Protein AF-A0A925FBZ4-F1 (afdb_monomer)

Sequence (217 aa):
MPKKHLIAQNVSNFYHAITNPADPQVSVFHFHYALPQVASQNQALDRAIGLDETGFNGTSDSVYRRQAWRFLLAGGALFNNLDYSFTTGHPRGDFDNPKAPGGGSAALRGQLKILKDFLESLNFLAMKPAKNAVTRLSEGNRAYALVRPGKQIAAFFEGNSDASGEISLTSGLWFEEWMDVMTGQVVRLRTTTHAGGAYKLSGPKGEVALRLTRLAK

pLDDT: mean 94.01, std 5.68, range [58.41, 98.81]

Structure (mmCIF, N/CA/C/O backbone):
data_AF-A0A925FBZ4-F1
#
_entry.id   AF-A0A925FBZ4-F1
#
loop_
_atom_site.group_PDB
_atom_site.id
_atom_site.type_symbol
_atom_site.label_atom_id
_atom_site.label_alt_id
_atom_site.label_comp_id
_atom_site.label_asym_id
_atom_site.label_entity_id
_atom_site.label_seq_id
_atom_site.pdbx_PDB_ins_code
_atom_site.Cartn_x
_atom_site.Cartn_y
_atom_site.Cartn_z
_atom_site.occupancy
_atom_site.B_iso_or_equiv
_atom_site.auth_seq_id
_atom_site.auth_comp_id
_atom_site.auth_asym_id
_atom_site.auth_atom_id
_atom_site.pdbx_PDB_model_num
ATOM 1 N N . MET A 1 1 ? -13.793 6.770 -31.785 1.00 59.84 1 MET A N 1
ATOM 2 C CA . MET A 1 1 ? -14.137 5.349 -31.535 1.00 59.84 1 MET A CA 1
ATOM 3 C C . MET A 1 1 ? -15.533 5.287 -30.921 1.00 59.84 1 MET A C 1
ATOM 5 O O . MET A 1 1 ? -15.853 6.201 -30.174 1.00 59.84 1 MET A O 1
ATOM 9 N N . PRO A 1 2 ? -16.370 4.279 -31.224 1.00 87.25 2 PRO A N 1
ATOM 10 C CA . PRO A 1 2 ? -17.777 4.263 -30.801 1.00 87.25 2 PRO A CA 1
ATOM 11 C C . PRO A 1 2 ? -18.003 3.926 -29.313 1.00 87.25 2 PRO A C 1
ATOM 13 O O . PRO A 1 2 ? -19.114 4.089 -28.821 1.00 87.25 2 PRO A O 1
ATOM 16 N N . LYS A 1 3 ? -16.980 3.458 -28.583 1.00 88.38 3 LYS A N 1
ATOM 17 C CA . LYS A 1 3 ? -17.068 3.153 -27.145 1.00 88.38 3 LYS A CA 1
ATOM 18 C C . LYS A 1 3 ? -16.458 4.280 -26.309 1.00 88.38 3 LYS A C 1
ATOM 20 O O . LYS A 1 3 ? -15.483 4.903 -26.723 1.00 88.38 3 LYS A O 1
ATOM 25 N N . LYS A 1 4 ? -17.008 4.512 -25.113 1.00 88.50 4 LYS A N 1
ATOM 26 C CA . LYS A 1 4 ? -16.390 5.385 -24.107 1.00 88.50 4 LYS A CA 1
ATOM 27 C C . LYS A 1 4 ? -15.193 4.652 -23.496 1.00 88.50 4 LYS A C 1
ATOM 29 O O . LYS A 1 4 ? -15.357 3.560 -22.959 1.00 88.50 4 LYS A O 1
ATOM 34 N N . HIS A 1 5 ? -14.013 5.252 -23.591 1.00 91.31 5 HIS A N 1
ATOM 35 C CA . HIS A 1 5 ? -12.775 4.734 -23.014 1.00 91.31 5 HIS A CA 1
ATOM 36 C C . HIS A 1 5 ? -12.328 5.627 -21.856 1.00 91.31 5 HIS A C 1
ATOM 38 O O . HIS A 1 5 ? -12.631 6.821 -21.847 1.00 91.31 5 HIS A O 1
ATOM 44 N N . LEU A 1 6 ? -11.610 5.049 -20.889 1.00 94.00 6 LEU A N 1
ATOM 45 C CA . LEU A 1 6 ? -10.872 5.848 -19.915 1.00 94.00 6 LEU A CA 1
ATOM 46 C C . LEU A 1 6 ? -9.746 6.576 -20.652 1.00 94.00 6 LEU A C 1
ATOM 48 O O . LEU A 1 6 ? -9.028 5.963 -21.442 1.00 94.00 6 LEU A O 1
ATOM 52 N N . ILE A 1 7 ? -9.605 7.871 -20.391 1.00 94.75 7 ILE A N 1
ATOM 53 C CA . ILE A 1 7 ? -8.494 8.679 -20.898 1.00 94.75 7 ILE A CA 1
ATOM 54 C C . ILE A 1 7 ? -7.510 8.865 -19.748 1.00 94.75 7 ILE A C 1
ATOM 56 O O . ILE A 1 7 ? -7.899 9.342 -18.680 1.00 94.75 7 ILE A O 1
ATOM 60 N N . ALA A 1 8 ? -6.259 8.466 -19.961 1.00 95.19 8 ALA A N 1
ATOM 61 C CA . ALA A 1 8 ? -5.177 8.678 -19.010 1.00 95.19 8 ALA A CA 1
ATOM 62 C C . ALA A 1 8 ? -4.255 9.800 -19.498 1.00 95.19 8 ALA A C 1
ATOM 64 O O . ALA A 1 8 ? -3.993 9.910 -20.696 1.00 95.19 8 ALA A O 1
ATOM 65 N N . GLN A 1 9 ? -3.754 10.613 -18.572 1.00 95.06 9 GLN A N 1
ATOM 66 C CA . GLN A 1 9 ? -2.761 11.651 -18.844 1.00 95.06 9 GLN A CA 1
ATOM 67 C C . GLN A 1 9 ? -1.581 11.481 -17.893 1.00 95.06 9 GLN A C 1
ATOM 69 O O . GLN A 1 9 ? -1.775 11.486 -16.678 1.00 95.06 9 GLN A O 1
ATOM 74 N N . ASN A 1 10 ? -0.361 11.404 -18.429 1.00 94.94 10 ASN A N 1
ATOM 75 C CA . ASN A 1 10 ? 0.837 11.580 -17.613 1.00 94.94 10 ASN A CA 1
ATOM 76 C C . ASN A 1 10 ? 1.015 13.066 -17.273 1.00 94.94 10 ASN A C 1
ATOM 78 O O . ASN 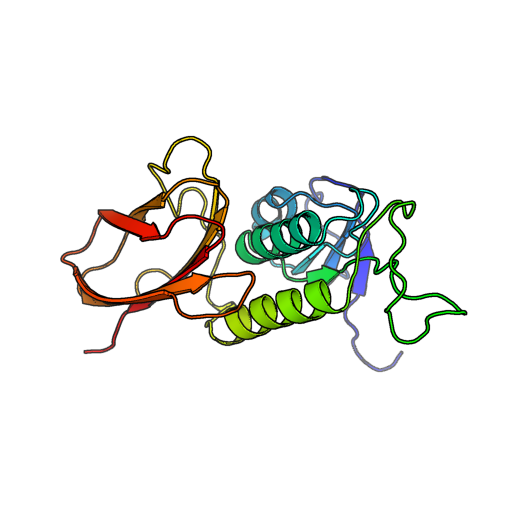A 1 10 ? 1.093 13.905 -18.171 1.00 94.94 10 ASN A O 1
ATOM 82 N N . VAL A 1 11 ? 1.042 13.382 -15.982 1.00 94.38 11 VAL A N 1
ATOM 83 C CA . VAL A 1 11 ? 1.095 14.752 -15.461 1.00 94.38 11 VAL A CA 1
ATOM 84 C C . VAL A 1 11 ? 2.538 15.197 -15.264 1.00 94.38 11 VAL A C 1
ATOM 86 O O . VAL A 1 11 ? 2.925 16.256 -15.753 1.00 94.38 11 VAL A O 1
ATOM 89 N N . SER A 1 12 ? 3.335 14.418 -14.530 1.00 93.81 12 SER A N 1
ATOM 90 C CA . SER A 1 12 ? 4.724 14.764 -14.226 1.00 93.81 12 SER A CA 1
ATOM 91 C C . SER A 1 12 ? 5.513 13.586 -13.655 1.00 93.81 12 SER A C 1
ATOM 93 O O . SER A 1 12 ? 4.955 12.579 -13.214 1.00 93.81 12 SER A O 1
ATOM 95 N N . ASN A 1 13 ? 6.827 13.779 -13.540 1.00 94.19 13 ASN A N 1
ATOM 96 C CA . ASN A 1 13 ? 7.654 12.972 -12.651 1.00 94.19 13 ASN A CA 1
ATOM 97 C C . ASN A 1 13 ? 7.490 13.447 -11.195 1.00 94.19 13 ASN A C 1
ATOM 99 O O . ASN A 1 13 ? 7.251 14.631 -10.942 1.00 94.19 13 ASN A O 1
ATOM 103 N N . PHE A 1 14 ? 7.678 12.531 -10.247 1.00 91.75 14 PHE A N 1
ATOM 104 C CA . PHE A 1 14 ? 7.698 12.702 -8.792 1.00 91.75 14 PHE A CA 1
ATOM 105 C C . PHE A 1 14 ? 6.445 13.326 -8.180 1.00 91.75 14 PHE A C 1
ATOM 107 O O . PHE A 1 14 ? 5.670 12.637 -7.523 1.00 91.75 14 PHE A O 1
ATOM 114 N N . TYR A 1 15 ? 6.280 14.638 -8.312 1.00 87.88 15 TYR A N 1
ATOM 115 C CA . TYR A 1 15 ? 5.216 15.386 -7.667 1.00 87.88 15 TYR A CA 1
ATOM 116 C C . TYR A 1 15 ? 4.828 16.607 -8.493 1.00 87.88 15 TYR A C 1
ATOM 118 O O . TYR A 1 15 ? 5.673 17.432 -8.840 1.00 87.88 15 TYR A O 1
ATOM 126 N N . HIS A 1 16 ? 3.528 16.757 -8.719 1.00 85.19 16 HIS A N 1
ATOM 127 C CA . HIS A 1 16 ? 2.925 17.986 -9.203 1.00 85.19 16 HIS A CA 1
ATOM 128 C C . HIS A 1 16 ? 1.497 18.087 -8.664 1.00 85.19 16 HIS A C 1
ATOM 130 O O . HIS A 1 16 ? 0.777 17.088 -8.590 1.00 85.19 16 HIS A O 1
ATOM 136 N N . ALA A 1 17 ? 1.094 19.289 -8.260 1.00 81.81 17 ALA A N 1
ATOM 137 C CA . ALA A 1 17 ? -0.292 19.554 -7.901 1.00 81.81 17 ALA A CA 1
ATOM 138 C 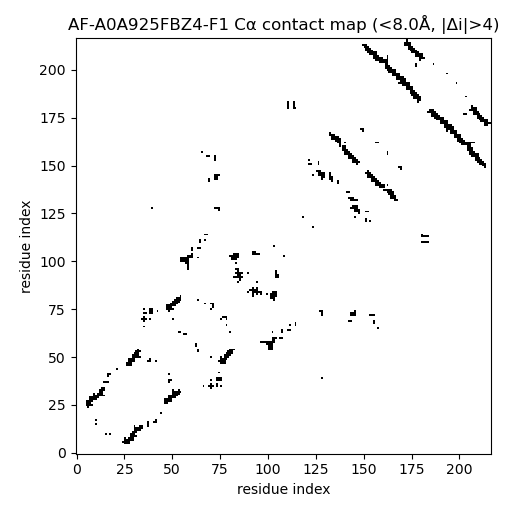C . ALA A 1 17 ? -1.092 19.770 -9.188 1.00 81.81 17 ALA A C 1
ATOM 140 O O . ALA A 1 17 ? -0.738 20.635 -9.985 1.00 81.81 17 ALA A O 1
ATOM 141 N N . ILE A 1 18 ? -2.159 19.001 -9.398 1.00 85.38 18 ILE A N 1
ATOM 142 C CA . ILE A 1 18 ? -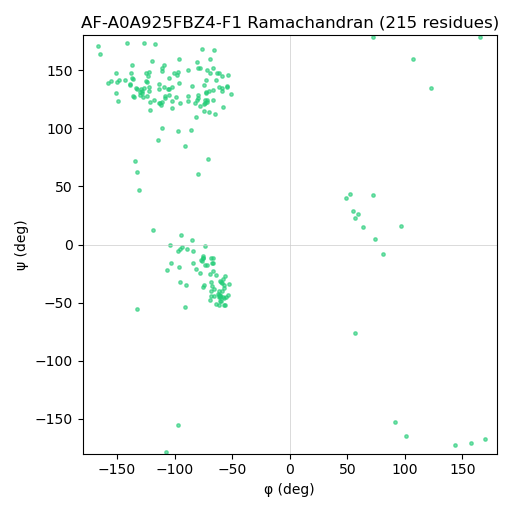3.031 19.202 -10.559 1.00 85.38 18 ILE A CA 1
ATOM 143 C C . ILE A 1 18 ? -3.850 20.478 -10.322 1.00 85.38 18 ILE A C 1
ATOM 145 O O . ILE A 1 18 ? -4.422 20.674 -9.247 1.00 85.38 18 ILE A O 1
ATOM 149 N N . THR A 1 19 ? -3.880 21.369 -11.312 1.00 79.94 19 THR A N 1
ATOM 150 C CA . THR A 1 19 ? -4.642 22.622 -11.249 1.00 79.94 19 THR A CA 1
ATOM 151 C C . THR A 1 19 ? -6.152 22.360 -11.231 1.00 79.94 19 THR A C 1
ATOM 153 O O . THR A 1 19 ? -6.630 21.356 -11.753 1.00 79.94 19 THR A O 1
ATOM 156 N N . ASN A 1 20 ? -6.919 23.266 -10.612 1.00 67.25 20 ASN A N 1
ATOM 157 C CA . ASN A 1 20 ? -8.379 23.177 -10.521 1.00 67.25 20 ASN A CA 1
ATOM 158 C C . ASN A 1 20 ? -9.041 24.248 -11.420 1.00 67.25 20 ASN A C 1
ATOM 160 O O . ASN A 1 20 ? -8.701 25.424 -11.262 1.00 67.25 20 ASN A O 1
ATOM 164 N N . PRO A 1 21 ? -9.985 23.884 -12.314 1.00 74.62 21 PRO A N 1
ATOM 165 C CA . PRO A 1 21 ? -10.417 22.518 -12.615 1.00 74.62 21 PRO A CA 1
ATOM 166 C C . PRO A 1 21 ? -9.379 21.735 -13.418 1.00 74.62 21 PRO A C 1
ATOM 168 O O . PRO A 1 21 ? -8.737 22.269 -14.320 1.00 74.62 21 PRO A O 1
ATOM 171 N N . ALA A 1 22 ? -9.254 20.450 -13.085 1.00 85.31 22 ALA A N 1
ATOM 172 C CA . ALA A 1 22 ? -8.537 19.493 -13.914 1.00 85.31 22 ALA A CA 1
ATOM 173 C C . ALA A 1 22 ? -9.327 19.236 -15.210 1.00 85.31 22 ALA A C 1
ATOM 175 O O . ALA A 1 22 ? -10.540 19.463 -15.245 1.00 85.31 22 ALA A O 1
ATOM 176 N N . ASP A 1 23 ? -8.668 18.738 -16.262 1.00 89.69 23 ASP A N 1
ATOM 177 C CA . ASP A 1 23 ? -9.347 18.427 -17.526 1.00 89.69 23 ASP A CA 1
ATOM 178 C C . ASP A 1 23 ? -10.482 17.406 -17.287 1.00 89.69 23 ASP A C 1
ATOM 180 O O . ASP A 1 23 ? -10.218 16.278 -16.853 1.00 89.69 23 ASP A O 1
ATOM 184 N N . PRO A 1 24 ? -11.753 17.764 -17.562 1.00 90.88 24 PRO A N 1
ATOM 185 C CA . PRO A 1 24 ? -12.895 16.903 -17.275 1.00 90.88 24 PRO A CA 1
ATOM 186 C C . PRO A 1 24 ? -12.943 15.636 -18.140 1.00 90.88 24 PRO A C 1
ATOM 188 O O . PRO A 1 24 ? -13.683 14.707 -17.804 1.00 90.88 24 PRO A O 1
ATOM 191 N N . GLN A 1 25 ? -12.189 15.579 -19.240 1.00 92.12 25 GLN A N 1
ATOM 192 C CA . GLN A 1 25 ? -12.106 14.408 -20.114 1.00 92.12 25 GLN A CA 1
ATOM 193 C C . GLN A 1 25 ? -11.145 13.348 -19.568 1.00 92.12 25 GLN A C 1
ATOM 195 O O . GLN A 1 25 ? -11.266 12.172 -19.919 1.00 92.12 25 GLN A O 1
ATOM 200 N N . VAL A 1 26 ? -10.221 13.730 -18.683 1.00 93.88 26 VAL A N 1
ATOM 201 C CA . VAL A 1 26 ? -9.242 12.811 -18.106 1.00 93.88 26 VAL A CA 1
ATOM 202 C C . VAL A 1 26 ? -9.882 12.001 -16.980 1.00 93.88 26 VAL A C 1
ATOM 204 O O . VAL A 1 26 ? -10.495 12.515 -16.042 1.00 93.88 26 VAL A O 1
ATOM 207 N N . SER A 1 27 ? -9.758 10.682 -17.101 1.00 94.06 27 SER A N 1
ATOM 208 C CA . SER A 1 27 ? -10.281 9.703 -16.146 1.00 94.06 27 SER A CA 1
ATOM 209 C C . SER A 1 27 ? -9.225 9.261 -15.131 1.00 94.06 27 SER A C 1
ATOM 211 O O . SER A 1 27 ? -9.571 8.950 -13.990 1.00 94.06 27 SER A O 1
ATOM 213 N N . VAL A 1 28 ? -7.953 9.228 -15.545 1.00 95.19 28 VAL A N 1
ATOM 214 C CA . VAL A 1 28 ? -6.821 8.785 -14.722 1.00 95.19 28 VAL A CA 1
ATOM 215 C C . VAL A 1 28 ? -5.641 9.741 -14.900 1.00 95.19 28 VAL A C 1
ATOM 217 O O . VAL A 1 28 ? -5.220 10.007 -16.025 1.00 95.19 28 VAL A O 1
ATOM 220 N N . PHE A 1 29 ? -5.089 10.238 -13.798 1.00 96.19 29 PHE A N 1
ATOM 221 C CA . PHE A 1 29 ? -3.880 11.061 -13.809 1.00 96.19 29 PHE A CA 1
ATOM 222 C C . PHE A 1 29 ? -2.684 10.223 -13.374 1.00 96.19 29 PHE A C 1
ATOM 224 O O . PHE A 1 29 ? -2.641 9.716 -12.252 1.00 96.19 29 PHE A O 1
ATOM 231 N N . HIS A 1 30 ? -1.725 10.058 -14.274 1.00 96.19 30 HIS A N 1
ATOM 232 C CA . HIS A 1 30 ? -0.511 9.289 -14.055 1.00 96.19 30 HIS A CA 1
ATOM 233 C C . HIS A 1 30 ? 0.650 10.188 -13.655 1.00 96.19 30 HIS A C 1
ATOM 235 O O . HIS A 1 30 ? 0.749 11.342 -14.071 1.00 96.19 30 HIS A O 1
ATOM 241 N N . PHE A 1 31 ? 1.530 9.623 -12.844 1.00 97.00 31 PHE A N 1
ATOM 242 C CA . PHE A 1 31 ? 2.784 10.215 -12.431 1.00 97.00 31 PHE A CA 1
ATOM 243 C C . PHE A 1 31 ? 3.877 9.157 -12.512 1.00 97.00 31 PHE A C 1
ATOM 245 O O . PHE A 1 31 ? 3.656 7.993 -12.163 1.00 97.00 31 PHE A O 1
ATOM 252 N N . HIS A 1 32 ? 5.067 9.565 -12.932 1.00 97.31 32 HIS A N 1
ATOM 253 C CA . HIS A 1 32 ? 6.239 8.693 -12.973 1.00 97.31 32 HIS A CA 1
ATOM 254 C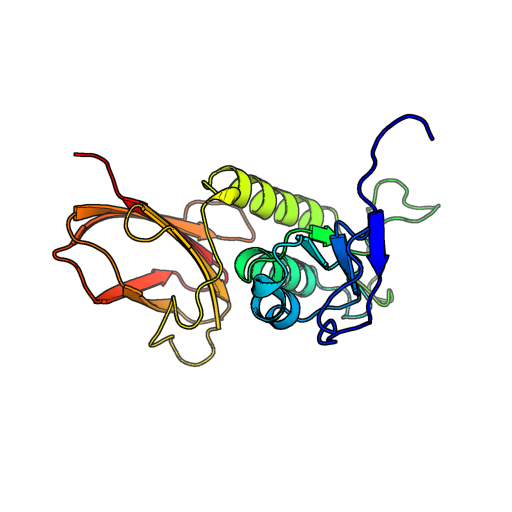 C . HIS A 1 32 ? 7.068 8.905 -11.704 1.00 97.31 32 HIS A C 1
ATOM 256 O O . HIS A 1 32 ? 7.236 10.034 -11.249 1.00 97.31 32 HIS A O 1
ATOM 262 N N . TYR A 1 33 ? 7.588 7.838 -11.103 1.00 95.81 33 TYR A N 1
ATOM 263 C CA . TYR A 1 33 ? 8.427 7.868 -9.893 1.00 95.81 33 TYR A CA 1
ATOM 264 C C . TYR A 1 33 ? 7.768 8.597 -8.707 1.00 95.81 33 TYR A C 1
ATOM 266 O O . TYR A 1 33 ? 8.434 9.208 -7.868 1.00 95.81 33 TYR A O 1
ATOM 274 N N . ALA A 1 34 ? 6.437 8.569 -8.669 1.00 95.69 34 ALA A N 1
ATOM 275 C CA . ALA A 1 34 ? 5.626 9.364 -7.769 1.00 95.69 34 ALA A CA 1
ATOM 276 C C . ALA A 1 34 ? 5.847 9.006 -6.298 1.00 95.69 34 ALA A C 1
ATOM 278 O O . ALA A 1 34 ? 5.950 7.837 -5.912 1.00 95.69 34 ALA A O 1
ATOM 279 N N . LEU A 1 35 ? 5.850 10.035 -5.453 1.00 93.94 35 LEU A N 1
ATOM 280 C CA . LEU A 1 35 ? 5.810 9.846 -4.008 1.00 93.94 35 LEU A CA 1
ATOM 281 C C . LEU A 1 35 ? 4.366 9.551 -3.548 1.00 93.94 35 LEU A C 1
ATOM 283 O O . LEU A 1 35 ? 3.418 10.058 -4.151 1.00 93.94 35 LEU A O 1
ATOM 287 N N . PRO A 1 36 ? 4.155 8.807 -2.444 1.00 94.06 36 PRO A N 1
ATOM 288 C CA . PRO A 1 36 ? 2.810 8.489 -1.939 1.00 94.06 36 PRO A CA 1
ATOM 289 C C . PRO A 1 36 ? 1.926 9.717 -1.660 1.00 94.06 36 PRO A C 1
ATOM 291 O O . PRO A 1 36 ? 0.699 9.648 -1.727 1.00 94.06 36 PRO A O 1
ATOM 294 N N . GLN A 1 37 ? 2.536 10.865 -1.353 1.00 92.31 37 GLN A N 1
ATOM 295 C CA . GLN A 1 37 ? 1.835 12.123 -1.105 1.00 92.31 37 GLN A CA 1
ATOM 296 C C . GLN A 1 37 ? 1.019 12.579 -2.321 1.00 92.31 37 GLN A C 1
ATOM 298 O O . GLN A 1 37 ? -0.063 13.124 -2.126 1.00 92.31 37 GLN A O 1
ATOM 303 N N . VAL A 1 38 ? 1.459 12.269 -3.548 1.00 93.75 38 VAL A N 1
ATOM 304 C CA . VAL A 1 38 ? 0.717 12.573 -4.784 1.00 93.75 38 VAL A CA 1
ATOM 305 C C . VAL A 1 38 ? -0.690 11.982 -4.742 1.00 93.75 38 VAL A C 1
ATOM 307 O O . VAL A 1 38 ? -1.657 12.678 -5.047 1.00 93.75 38 VAL A O 1
ATOM 310 N N . ALA A 1 39 ? -0.822 10.723 -4.318 1.00 92.88 39 ALA A N 1
ATOM 311 C CA . ALA A 1 39 ? -2.114 10.052 -4.245 1.00 92.88 39 ALA A CA 1
ATOM 312 C C . ALA A 1 39 ? -3.038 10.693 -3.201 1.00 92.88 39 ALA A C 1
ATOM 314 O O . ALA A 1 39 ? -4.211 10.937 -3.475 1.00 92.88 39 ALA A O 1
ATOM 315 N N . SER A 1 40 ? -2.508 11.001 -2.014 1.00 89.50 40 SER A N 1
ATOM 316 C CA . SER A 1 40 ? -3.305 11.565 -0.915 1.00 89.50 40 SER A CA 1
ATOM 317 C C . SER A 1 40 ? -3.676 13.042 -1.113 1.00 89.50 40 SER A C 1
ATOM 319 O O . SER A 1 40 ? -4.773 13.450 -0.738 1.00 89.50 40 SER A O 1
ATOM 321 N N . GLN A 1 41 ? -2.808 13.850 -1.726 1.00 88.25 41 GLN A N 1
ATOM 322 C CA . GLN A 1 41 ? -3.042 15.286 -1.928 1.00 88.25 41 GLN A CA 1
ATOM 323 C C . GLN A 1 41 ? -4.006 15.581 -3.082 1.00 88.25 41 GLN A C 1
ATOM 325 O O . GLN A 1 41 ? -4.688 16.602 -3.052 1.00 88.25 41 GLN A O 1
ATOM 330 N N . ASN A 1 42 ? -4.125 14.672 -4.053 1.00 87.94 42 ASN A N 1
ATOM 331 C CA . ASN A 1 42 ? -5.035 14.817 -5.191 1.00 87.94 42 ASN A CA 1
ATOM 332 C C . ASN A 1 42 ? -6.402 14.126 -4.984 1.00 87.94 42 ASN A C 1
ATOM 334 O O . ASN A 1 42 ? -7.214 14.091 -5.904 1.00 87.94 42 ASN A O 1
ATOM 338 N N . GLN A 1 43 ? -6.710 13.619 -3.780 1.00 84.81 43 GLN A N 1
ATOM 339 C CA . GLN A 1 43 ? -7.984 12.930 -3.487 1.00 84.81 43 GLN A CA 1
ATOM 340 C C . GLN A 1 43 ? -9.229 13.786 -3.765 1.00 84.81 43 GLN A C 1
ATOM 342 O O . GLN A 1 43 ? -10.281 13.252 -4.106 1.00 84.81 43 GLN A O 1
ATOM 347 N N . ALA A 1 44 ? -9.125 15.112 -3.633 1.00 87.00 44 ALA A N 1
ATOM 348 C CA . ALA A 1 44 ? -10.241 16.029 -3.869 1.00 87.00 44 ALA A CA 1
ATOM 349 C C . ALA A 1 44 ? -10.698 16.079 -5.340 1.00 87.00 44 ALA A C 1
ATOM 351 O O . ALA A 1 44 ? -11.794 16.563 -5.608 1.00 87.00 44 ALA A O 1
ATOM 352 N N . LEU A 1 45 ? -9.888 15.576 -6.280 1.00 88.06 45 LEU A N 1
ATOM 353 C CA . LEU A 1 45 ? -10.243 15.531 -7.700 1.00 88.06 45 LEU A CA 1
ATOM 354 C C . LEU A 1 45 ? -11.327 14.495 -8.013 1.00 88.06 45 LEU A C 1
ATOM 356 O O . LEU A 1 45 ? -11.920 14.566 -9.085 1.00 88.06 45 LEU A O 1
ATOM 360 N N . ASP A 1 46 ? -11.564 13.529 -7.115 1.00 88.00 46 ASP A N 1
ATOM 361 C CA . ASP A 1 46 ? -12.468 12.395 -7.354 1.00 88.00 46 ASP A CA 1
ATOM 362 C C . ASP A 1 46 ? -12.132 11.662 -8.671 1.00 88.00 46 ASP A C 1
ATOM 364 O O . ASP A 1 46 ? -12.977 11.370 -9.523 1.00 88.00 46 ASP A O 1
ATOM 368 N N . ARG A 1 47 ? -10.829 11.445 -8.885 1.00 91.50 47 ARG A N 1
ATOM 369 C CA . ARG A 1 47 ? -10.248 10.774 -10.054 1.00 91.50 47 ARG A CA 1
ATOM 370 C C . ARG A 1 47 ? -9.151 9.816 -9.616 1.00 91.50 47 ARG A C 1
ATOM 372 O O . ARG A 1 47 ? -8.538 9.991 -8.565 1.00 91.50 47 ARG A O 1
ATOM 379 N N . ALA A 1 48 ? -8.905 8.800 -10.437 1.00 94.06 48 ALA A N 1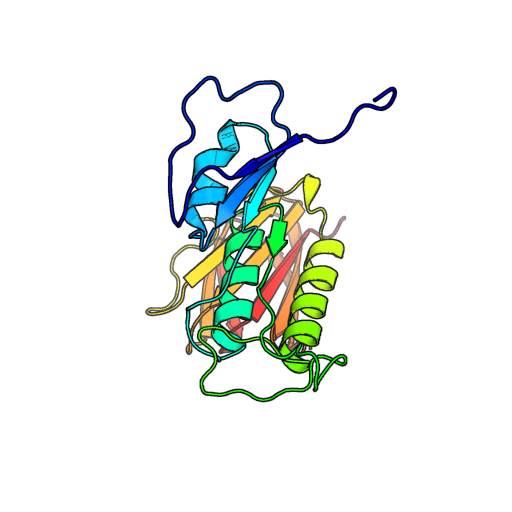
ATOM 380 C CA . ALA A 1 48 ? -7.858 7.826 -10.178 1.00 94.06 48 ALA A CA 1
ATOM 381 C C . ALA A 1 48 ? -6.472 8.464 -10.361 1.00 94.06 48 ALA A C 1
ATOM 383 O O . ALA A 1 48 ? -6.214 9.122 -11.370 1.00 94.06 48 ALA A O 1
ATOM 384 N N . ILE A 1 49 ? -5.586 8.245 -9.387 1.00 95.75 49 ILE A N 1
ATOM 385 C CA . ILE A 1 49 ? -4.196 8.712 -9.404 1.00 95.75 49 ILE A CA 1
ATOM 386 C C . ILE A 1 49 ? -3.275 7.496 -9.509 1.00 95.75 49 ILE A C 1
ATOM 388 O O . ILE A 1 49 ? -3.341 6.596 -8.667 1.00 95.75 49 ILE A O 1
ATOM 392 N N . GLY A 1 50 ? -2.442 7.451 -10.546 1.00 96.81 50 GLY A N 1
ATOM 393 C CA . GLY A 1 50 ? -1.584 6.311 -10.863 1.00 96.81 50 GLY A CA 1
ATOM 394 C C . GLY A 1 50 ? -0.098 6.610 -10.708 1.00 96.81 50 GLY A C 1
ATOM 395 O O . GLY A 1 50 ? 0.373 7.665 -11.128 1.00 96.81 50 GLY A O 1
ATOM 396 N N . LEU A 1 51 ? 0.634 5.656 -10.137 1.00 97.56 51 LEU A N 1
ATOM 397 C CA . LEU A 1 51 ? 2.084 5.551 -10.247 1.00 97.56 51 LEU A CA 1
ATOM 398 C C . LEU A 1 51 ? 2.375 4.665 -11.457 1.00 97.56 51 LEU A C 1
ATOM 400 O O . LEU A 1 51 ? 2.479 3.449 -11.317 1.00 97.56 51 LEU A O 1
ATOM 404 N N . ASP A 1 52 ? 2.404 5.268 -12.642 1.00 96.75 52 ASP A N 1
ATOM 405 C CA . ASP A 1 52 ? 2.423 4.528 -13.914 1.00 96.75 52 ASP A CA 1
ATOM 406 C C . ASP A 1 52 ? 3.833 4.186 -14.405 1.00 96.75 52 ASP A C 1
ATOM 408 O O . ASP A 1 52 ? 4.006 3.457 -15.375 1.00 96.75 52 ASP A O 1
ATOM 412 N N . GLU A 1 53 ? 4.856 4.645 -13.690 1.00 96.62 53 GLU A N 1
ATOM 413 C CA . GLU A 1 53 ? 6.219 4.200 -13.935 1.00 96.62 53 GLU A CA 1
ATOM 414 C C . GLU A 1 53 ? 7.039 4.226 -12.643 1.00 96.62 53 GLU A C 1
ATOM 416 O O . GLU A 1 53 ? 7.179 5.269 -12.001 1.00 96.62 53 GLU A O 1
ATOM 421 N N . THR A 1 54 ? 7.626 3.090 -12.268 1.00 96.50 54 THR A N 1
ATOM 422 C CA . THR A 1 54 ? 8.761 3.011 -11.340 1.00 96.50 54 THR A CA 1
ATOM 423 C C . THR A 1 54 ? 9.967 2.380 -12.016 1.00 96.50 54 THR A C 1
ATOM 425 O O . THR A 1 54 ? 9.849 1.652 -12.994 1.00 96.50 54 THR A O 1
ATOM 428 N N . GLY A 1 55 ? 11.147 2.659 -11.482 1.00 93.19 55 GLY A N 1
ATOM 429 C CA . GLY A 1 55 ? 12.428 2.207 -12.005 1.00 93.19 55 GLY A CA 1
ATOM 430 C C . GLY A 1 55 ? 13.513 3.149 -11.506 1.00 93.19 55 GLY A C 1
ATOM 431 O O . GLY A 1 55 ? 13.240 4.013 -10.669 1.00 93.19 55 GLY A O 1
ATOM 432 N N . PHE A 1 56 ? 14.728 3.005 -12.032 1.00 94.94 56 PHE A N 1
ATOM 433 C CA . PHE A 1 56 ? 15.810 3.975 -11.815 1.00 94.94 56 PHE A CA 1
ATOM 434 C C . PHE A 1 56 ? 16.161 4.226 -10.334 1.00 94.94 56 PHE A C 1
ATOM 436 O O . PHE A 1 56 ? 16.711 5.270 -9.995 1.00 94.94 56 PHE A O 1
ATOM 443 N N . ASN A 1 57 ? 15.842 3.285 -9.437 1.00 94.88 57 ASN A N 1
ATOM 444 C CA . ASN A 1 57 ? 16.085 3.404 -7.997 1.00 94.88 57 ASN A CA 1
ATOM 445 C C . ASN A 1 57 ? 16.779 2.153 -7.443 1.00 94.88 57 ASN A C 1
ATOM 447 O O . ASN A 1 57 ? 16.368 1.562 -6.442 1.00 94.88 57 ASN A O 1
ATOM 451 N N . GLY A 1 58 ? 17.819 1.723 -8.159 1.00 95.38 58 GLY A N 1
ATOM 452 C CA . GLY A 1 58 ? 18.558 0.506 -7.861 1.00 95.38 58 GLY A CA 1
ATOM 453 C C . GLY A 1 58 ? 17.775 -0.761 -8.197 1.00 95.38 58 GLY A C 1
ATOM 454 O O . GLY A 1 58 ? 16.629 -0.726 -8.652 1.00 95.38 58 GLY A O 1
ATOM 455 N N . THR A 1 59 ? 18.417 -1.901 -7.972 1.00 95.50 59 THR A N 1
ATOM 456 C CA . THR A 1 59 ? 17.932 -3.211 -8.426 1.00 95.50 59 THR A CA 1
ATOM 457 C C . THR A 1 59 ? 17.165 -3.992 -7.358 1.00 95.50 59 THR A C 1
ATOM 459 O O . THR A 1 59 ? 16.602 -5.039 -7.650 1.00 95.50 59 THR A O 1
ATOM 462 N N . SER A 1 60 ? 17.104 -3.499 -6.115 1.00 95.62 60 SER A N 1
ATOM 463 C CA . SER A 1 60 ? 16.502 -4.244 -5.004 1.00 95.62 60 SER A CA 1
ATOM 464 C C . SER A 1 60 ? 14.974 -4.288 -5.077 1.00 95.62 60 SER A C 1
ATOM 466 O O . SER A 1 60 ? 14.312 -3.253 -5.003 1.00 95.62 60 SER A O 1
ATOM 468 N N . ASP A 1 61 ? 14.405 -5.495 -5.060 1.00 96.19 61 ASP A N 1
ATOM 469 C CA . ASP A 1 61 ? 12.955 -5.730 -4.972 1.00 96.19 61 ASP A CA 1
ATOM 470 C C . ASP A 1 61 ? 12.290 -5.012 -3.792 1.00 96.19 61 ASP A C 1
ATOM 472 O O . ASP A 1 61 ? 11.156 -4.543 -3.893 1.00 96.19 61 ASP A O 1
ATOM 476 N N . SER A 1 62 ? 13.005 -4.879 -2.668 1.00 96.25 62 SER A N 1
ATOM 477 C CA . SER A 1 62 ? 12.485 -4.201 -1.476 1.00 96.25 62 SER A CA 1
ATOM 478 C C . SER A 1 62 ? 12.088 -2.748 -1.749 1.00 96.25 62 SER A C 1
ATOM 480 O O . SER A 1 62 ? 11.109 -2.263 -1.181 1.00 96.25 62 SER A O 1
ATOM 482 N N . VAL A 1 63 ? 12.792 -2.063 -2.655 1.00 96.69 63 VAL A N 1
ATOM 483 C CA . VAL A 1 63 ? 12.495 -0.678 -3.039 1.00 96.69 63 VAL A CA 1
ATOM 484 C C . VAL A 1 63 ? 11.121 -0.604 -3.696 1.00 96.69 63 VAL A C 1
ATOM 486 O O . VAL A 1 63 ? 10.269 0.174 -3.260 1.00 96.69 63 VAL A O 1
ATOM 489 N N . TYR A 1 64 ? 10.883 -1.451 -4.694 1.00 97.81 64 TYR A N 1
ATOM 490 C CA . TYR A 1 64 ? 9.662 -1.437 -5.498 1.00 97.81 64 TYR A CA 1
ATOM 491 C C . TYR A 1 64 ? 8.466 -2.017 -4.746 1.00 97.81 64 TYR A C 1
ATOM 493 O O . TYR A 1 64 ? 7.372 -1.455 -4.818 1.00 97.81 64 TYR A O 1
ATOM 501 N N . ARG A 1 65 ? 8.673 -3.054 -3.921 1.00 98.00 65 ARG A N 1
ATOM 502 C CA . ARG A 1 65 ? 7.648 -3.550 -2.990 1.00 98.00 65 ARG A CA 1
ATOM 503 C C . ARG A 1 65 ? 7.171 -2.427 -2.070 1.00 98.00 65 ARG A C 1
ATOM 505 O O . ARG A 1 65 ? 5.972 -2.169 -1.990 1.00 98.00 65 ARG A O 1
ATOM 512 N N . ARG A 1 66 ? 8.093 -1.717 -1.407 1.00 97.81 66 ARG A N 1
ATOM 513 C CA . ARG A 1 66 ? 7.743 -0.591 -0.524 1.00 97.81 66 ARG A CA 1
ATOM 514 C C . ARG A 1 66 ? 7.033 0.517 -1.295 1.00 97.81 66 ARG A C 1
ATOM 516 O O . ARG A 1 66 ? 6.035 1.029 -0.807 1.00 97.81 66 ARG A O 1
ATOM 523 N N . GLN A 1 67 ? 7.505 0.894 -2.484 1.00 97.88 67 GLN A N 1
ATOM 524 C CA . GLN A 1 67 ? 6.831 1.907 -3.308 1.00 97.88 67 GLN A CA 1
ATOM 525 C C . GLN A 1 67 ? 5.376 1.522 -3.613 1.00 97.88 67 GLN A C 1
ATOM 527 O O . GLN A 1 67 ? 4.489 2.346 -3.391 1.00 97.88 67 GLN A O 1
ATOM 532 N N . ALA A 1 68 ? 5.123 0.272 -4.011 1.00 98.44 68 ALA A N 1
ATOM 533 C CA . ALA A 1 68 ? 3.779 -0.224 -4.298 1.00 98.44 68 ALA A CA 1
ATOM 534 C C . ALA A 1 68 ? 2.861 -0.160 -3.069 1.00 98.44 68 ALA A C 1
ATOM 536 O O . ALA A 1 68 ? 1.786 0.443 -3.123 1.00 98.44 68 ALA A O 1
ATOM 537 N N . TRP A 1 69 ? 3.310 -0.710 -1.935 1.00 98.50 69 TRP A N 1
ATOM 538 C CA . TRP A 1 69 ? 2.545 -0.690 -0.686 1.00 98.50 69 TRP A CA 1
ATOM 539 C C . TRP A 1 69 ? 2.257 0.734 -0.211 1.00 98.50 69 TRP A C 1
ATOM 541 O O . TRP A 1 69 ? 1.112 1.065 0.086 1.00 98.50 69 TRP A O 1
ATOM 551 N N . ARG A 1 70 ? 3.269 1.609 -0.177 1.00 97.44 70 ARG A N 1
ATOM 552 C CA . ARG A 1 70 ? 3.088 3.001 0.254 1.00 97.44 70 ARG A CA 1
ATOM 553 C C . ARG A 1 70 ? 2.105 3.744 -0.648 1.00 97.44 70 ARG A C 1
ATOM 555 O O . ARG A 1 70 ? 1.255 4.464 -0.137 1.00 97.44 70 ARG A O 1
ATOM 562 N N . PHE A 1 71 ? 2.228 3.600 -1.969 1.00 97.81 71 PHE A N 1
ATOM 563 C CA . PHE A 1 71 ? 1.423 4.363 -2.922 1.00 97.81 71 PHE A CA 1
ATOM 564 C C . PHE A 1 71 ? -0.048 3.937 -2.900 1.00 97.81 71 PHE A C 1
ATOM 566 O O . PHE A 1 71 ? -0.930 4.786 -2.770 1.00 97.81 71 PHE A O 1
ATOM 573 N N . LEU A 1 72 ? -0.325 2.629 -2.937 1.00 97.94 72 LEU A N 1
ATOM 574 C CA . LEU A 1 72 ? -1.702 2.126 -2.922 1.00 97.94 72 LEU A CA 1
ATOM 575 C C . LEU A 1 72 ? -2.385 2.384 -1.569 1.00 97.94 72 LEU A C 1
ATOM 577 O O . LEU A 1 72 ? -3.528 2.837 -1.536 1.00 97.94 72 LEU A O 1
ATOM 581 N N . LEU A 1 73 ? -1.678 2.222 -0.441 1.00 97.56 73 LEU A N 1
ATOM 582 C CA . LEU A 1 73 ? -2.241 2.521 0.887 1.00 97.56 73 LEU A CA 1
ATOM 583 C C . LEU A 1 73 ? -2.321 4.031 1.185 1.00 97.56 73 LEU A C 1
ATOM 585 O O . LEU A 1 73 ? -2.999 4.432 2.130 1.00 97.56 73 LEU A O 1
ATOM 589 N N . ALA A 1 74 ? -1.680 4.881 0.376 1.00 96.19 74 ALA A N 1
ATOM 590 C CA . ALA A 1 74 ? -1.879 6.332 0.379 1.00 96.19 74 ALA A CA 1
ATOM 591 C C . ALA A 1 74 ? -3.073 6.789 -0.484 1.00 96.19 74 ALA A C 1
ATOM 593 O O . ALA A 1 74 ? -3.314 7.993 -0.594 1.00 96.19 74 ALA A O 1
ATOM 594 N N . GLY A 1 75 ? -3.833 5.851 -1.064 1.00 95.19 75 GLY A N 1
ATOM 595 C CA . GLY A 1 75 ? -5.008 6.125 -1.896 1.00 95.19 75 GLY A CA 1
ATOM 596 C C . GLY A 1 75 ? -4.732 6.137 -3.398 1.00 95.19 75 GLY A C 1
ATOM 597 O O . GLY A 1 75 ? -5.546 6.666 -4.154 1.00 95.19 75 GLY A O 1
ATOM 598 N N . GLY A 1 76 ? -3.588 5.604 -3.832 1.00 95.81 76 GLY A N 1
ATOM 599 C CA . GLY A 1 76 ? -3.279 5.410 -5.245 1.00 95.81 76 GLY A CA 1
ATOM 600 C C . GLY A 1 76 ? -4.149 4.315 -5.861 1.00 95.81 76 GLY A C 1
ATOM 601 O O . GLY A 1 76 ? -4.514 3.350 -5.193 1.00 95.81 76 GLY A O 1
ATOM 602 N N . ALA A 1 77 ? -4.467 4.462 -7.143 1.00 95.31 77 ALA A N 1
ATOM 603 C CA . ALA A 1 77 ? -5.333 3.540 -7.878 1.00 95.31 77 ALA A CA 1
ATOM 604 C C . ALA A 1 77 ? -4.562 2.582 -8.801 1.00 95.31 77 ALA A C 1
ATOM 606 O O . ALA A 1 77 ? -5.124 1.588 -9.255 1.00 95.31 77 ALA A O 1
ATOM 607 N N . LEU A 1 78 ? -3.295 2.883 -9.099 1.00 95.88 78 LEU A N 1
ATOM 608 C CA . LEU A 1 78 ? -2.469 2.122 -10.034 1.00 95.88 78 LEU A CA 1
ATOM 609 C C . LEU A 1 78 ? -1.001 2.163 -9.606 1.00 95.88 78 LEU A C 1
ATOM 611 O O . LEU A 1 78 ? -0.516 3.197 -9.145 1.00 95.88 78 LEU A O 1
ATOM 615 N N . PHE A 1 79 ? -0.316 1.034 -9.779 1.00 97.75 79 PHE A N 1
ATOM 616 C CA . PHE A 1 79 ? 1.129 0.885 -9.631 1.00 97.75 79 PHE A CA 1
ATOM 617 C C . PHE A 1 79 ? 1.679 0.127 -10.840 1.00 97.75 79 PHE A C 1
ATOM 619 O O . PHE A 1 79 ? 1.136 -0.916 -11.208 1.00 97.75 79 PHE A O 1
ATOM 626 N N . ASN A 1 80 ? 2.765 0.623 -11.416 1.00 97.19 80 ASN A N 1
ATOM 627 C CA . ASN A 1 80 ? 3.453 0.027 -12.550 1.00 97.19 80 ASN A CA 1
ATOM 628 C C . ASN A 1 80 ? 4.969 0.126 -12.331 1.00 97.19 80 ASN A C 1
ATOM 630 O O . ASN A 1 80 ? 5.467 1.150 -11.866 1.00 97.19 80 ASN A O 1
ATOM 634 N N . ASN A 1 81 ? 5.691 -0.948 -12.653 1.00 96.62 81 ASN A N 1
ATOM 635 C CA . ASN A 1 81 ? 7.130 -1.058 -12.465 1.00 96.62 81 ASN A CA 1
ATOM 636 C C . ASN A 1 81 ? 7.813 -1.542 -13.739 1.00 96.62 81 ASN A C 1
ATOM 638 O O . ASN A 1 81 ? 7.473 -2.609 -14.253 1.00 96.62 81 ASN A O 1
ATOM 642 N N . LEU A 1 82 ? 8.845 -0.817 -14.171 1.00 95.88 82 LEU A N 1
ATOM 643 C CA . LEU A 1 82 ? 9.769 -1.299 -15.187 1.00 95.88 82 LEU A CA 1
ATOM 644 C C . LEU A 1 82 ? 10.526 -2.510 -14.638 1.00 95.88 82 LEU A C 1
ATOM 646 O O . LEU A 1 82 ? 11.312 -2.392 -13.700 1.00 95.88 82 LEU A O 1
ATOM 650 N N . ASP A 1 83 ? 10.262 -3.677 -15.216 1.00 96.00 83 ASP A N 1
ATOM 651 C CA . ASP A 1 83 ? 10.885 -4.934 -14.819 1.00 96.00 83 ASP A CA 1
ATOM 652 C C . ASP A 1 83 ? 12.069 -5.249 -15.741 1.00 96.00 83 ASP A C 1
ATOM 654 O O . ASP A 1 83 ? 11.910 -5.778 -16.844 1.00 96.00 83 ASP A O 1
ATOM 658 N N . TYR A 1 84 ? 13.270 -4.917 -15.270 1.00 95.81 84 TYR A N 1
ATOM 659 C CA . TYR A 1 84 ? 14.517 -5.085 -16.022 1.00 95.81 84 TYR A CA 1
ATOM 660 C C . TYR A 1 84 ? 14.980 -6.545 -16.129 1.00 95.81 84 TYR A C 1
ATOM 662 O O . TYR A 1 84 ? 15.984 -6.817 -16.793 1.00 95.81 84 TYR A O 1
ATOM 670 N N . SER A 1 85 ? 14.255 -7.493 -15.522 1.00 96.38 85 SER A N 1
ATOM 671 C CA . SER A 1 85 ? 14.545 -8.921 -15.677 1.00 96.38 85 SER A CA 1
ATOM 672 C C . SER A 1 85 ? 14.133 -9.467 -17.049 1.00 96.38 85 SER A C 1
ATOM 674 O O . SER A 1 85 ? 14.597 -10.538 -17.451 1.00 96.38 85 SER A O 1
ATOM 676 N N . PHE A 1 86 ? 13.275 -8.749 -17.784 1.00 96.69 86 PHE A N 1
ATOM 677 C CA . PHE A 1 86 ? 12.870 -9.108 -19.141 1.00 96.69 86 PHE A CA 1
ATOM 678 C C . PHE A 1 86 ? 13.823 -8.512 -20.177 1.00 96.69 86 PHE A C 1
ATOM 680 O O . PHE A 1 86 ? 13.998 -7.299 -20.271 1.00 96.69 86 PHE A O 1
ATOM 687 N N . THR A 1 87 ? 14.401 -9.371 -21.013 1.00 94.81 87 THR A N 1
ATOM 688 C CA . THR A 1 87 ? 15.203 -8.968 -22.179 1.00 94.81 87 THR A CA 1
ATOM 689 C C . THR A 1 87 ? 14.932 -9.909 -23.350 1.00 94.81 87 THR A C 1
ATOM 691 O O . THR A 1 87 ? 14.276 -10.938 -23.187 1.00 94.81 87 THR A O 1
ATOM 694 N N . THR A 1 88 ? 15.470 -9.609 -24.533 1.00 96.50 88 THR A N 1
ATOM 695 C CA . THR A 1 88 ? 15.386 -10.520 -25.689 1.00 96.50 88 THR A CA 1
ATOM 696 C C . THR A 1 88 ? 16.033 -11.884 -25.418 1.00 96.50 88 THR A C 1
ATOM 698 O O . THR A 1 88 ? 15.543 -12.889 -25.923 1.00 96.50 88 THR A O 1
ATOM 701 N N . GLY A 1 89 ? 17.087 -11.938 -24.594 1.00 96.56 89 GLY A N 1
ATOM 702 C CA . GLY A 1 89 ? 17.718 -13.188 -24.145 1.00 96.56 89 GLY A CA 1
ATOM 703 C C . GLY A 1 89 ? 17.030 -13.843 -22.942 1.00 96.56 89 GLY A C 1
ATOM 704 O O . GLY A 1 89 ? 17.244 -15.023 -22.684 1.00 96.56 89 GLY A O 1
ATOM 705 N N . HIS A 1 90 ? 16.180 -13.098 -22.233 1.00 96.56 90 HIS A N 1
ATOM 706 C CA . HIS A 1 90 ? 15.489 -13.529 -21.016 1.00 96.56 90 HIS A CA 1
ATOM 707 C C . HIS A 1 90 ? 13.991 -13.182 -21.069 1.00 96.56 90 HIS A C 1
ATOM 709 O O . HIS A 1 90 ? 13.491 -12.406 -20.248 1.00 96.56 90 HIS A O 1
ATOM 715 N N . PRO A 1 91 ? 13.226 -13.745 -22.022 1.00 96.44 91 PRO A N 1
ATOM 716 C CA . PRO A 1 91 ? 11.811 -13.411 -22.200 1.00 96.44 91 PRO A CA 1
ATOM 717 C C . PRO A 1 91 ? 10.919 -13.892 -21.046 1.00 96.44 91 PRO A C 1
ATOM 719 O O . PRO A 1 91 ? 9.758 -13.503 -20.960 1.00 96.44 91 PRO A O 1
ATOM 722 N N . ARG A 1 92 ? 11.441 -14.737 -20.147 1.00 95.88 92 ARG A N 1
ATOM 723 C CA . ARG A 1 92 ? 10.732 -15.196 -18.942 1.00 95.88 92 ARG A CA 1
ATOM 724 C C . ARG A 1 92 ? 10.842 -14.224 -17.764 1.00 95.88 92 ARG A C 1
ATOM 726 O O . ARG A 1 92 ? 10.217 -14.466 -16.731 1.00 95.88 92 ARG A O 1
ATOM 733 N N . GLY A 1 93 ? 11.636 -13.161 -17.895 1.00 95.75 93 GLY A N 1
ATOM 734 C CA . GLY A 1 93 ? 11.866 -12.227 -16.798 1.00 95.75 93 GLY A CA 1
ATOM 735 C C . GLY A 1 93 ? 12.748 -12.830 -15.707 1.00 95.75 93 GLY A C 1
ATOM 736 O O . GLY A 1 93 ? 12.404 -12.759 -14.526 1.00 95.75 93 GLY A O 1
ATOM 737 N N . ASP A 1 94 ? 13.813 -13.529 -16.093 1.00 95.12 94 ASP A N 1
ATOM 738 C CA . ASP A 1 94 ? 14.748 -14.216 -15.194 1.00 95.12 94 ASP A CA 1
ATOM 739 C C . ASP A 1 94 ? 16.184 -13.687 -15.309 1.00 95.12 94 ASP A C 1
ATOM 741 O O . ASP A 1 94 ? 17.109 -14.301 -14.777 1.00 95.12 94 ASP A O 1
ATOM 745 N N . PHE A 1 95 ? 16.381 -12.545 -15.977 1.00 95.38 95 PHE A N 1
ATOM 746 C CA . PHE A 1 95 ? 17.687 -11.903 -16.026 1.00 95.38 95 PHE A CA 1
ATOM 747 C C . PHE A 1 95 ? 18.005 -11.227 -14.692 1.00 95.38 95 PHE A C 1
ATOM 749 O O . PHE A 1 95 ? 17.354 -10.254 -14.313 1.00 95.38 95 PHE A O 1
ATOM 756 N N . ASP A 1 96 ? 19.031 -11.715 -14.000 1.00 91.38 96 ASP A N 1
ATOM 757 C CA . ASP A 1 96 ? 19.616 -11.018 -12.858 1.00 91.38 96 ASP A CA 1
ATOM 758 C C . ASP A 1 96 ? 20.669 -10.022 -13.359 1.00 91.38 96 ASP A C 1
ATOM 760 O O . ASP A 1 96 ? 21.797 -10.390 -13.701 1.00 91.38 96 ASP A O 1
ATOM 764 N N . ASN A 1 97 ? 20.274 -8.752 -13.469 1.00 87.94 97 ASN A N 1
ATOM 765 C CA . ASN A 1 97 ? 21.145 -7.680 -13.934 1.00 87.94 97 ASN A CA 1
ATOM 766 C C . ASN A 1 97 ? 21.413 -6.658 -12.825 1.00 87.94 97 ASN A C 1
ATOM 768 O O . ASN A 1 97 ? 20.727 -5.634 -12.751 1.00 87.94 97 ASN A O 1
ATOM 772 N N . PRO A 1 98 ? 22.469 -6.845 -12.015 1.00 84.94 98 PRO A N 1
ATOM 773 C CA . PRO A 1 98 ? 22.811 -5.900 -10.956 1.00 84.94 98 PRO A CA 1
ATOM 774 C C . PRO A 1 98 ? 23.262 -4.527 -11.484 1.00 84.94 98 PRO A C 1
ATOM 776 O O . PRO A 1 98 ? 23.378 -3.588 -10.702 1.00 84.94 98 PRO A O 1
ATOM 779 N N . LYS A 1 99 ? 23.529 -4.392 -12.793 1.00 90.75 99 LYS A N 1
ATOM 780 C CA . LYS A 1 99 ? 23.910 -3.128 -13.444 1.00 90.75 99 LYS A CA 1
ATOM 781 C C . LYS A 1 99 ? 22.725 -2.395 -14.079 1.00 90.75 99 LYS A C 1
ATOM 783 O O . LYS A 1 99 ? 22.922 -1.312 -14.629 1.00 90.75 99 LYS A O 1
ATOM 788 N N . ALA A 1 100 ? 21.522 -2.973 -14.057 1.00 92.38 100 ALA A N 1
ATOM 789 C CA . ALA A 1 100 ? 20.332 -2.294 -14.550 1.00 92.38 100 ALA A CA 1
ATOM 790 C C . ALA A 1 100 ? 20.041 -1.042 -13.702 1.00 92.38 100 ALA A C 1
ATOM 792 O O . ALA A 1 100 ? 20.297 -1.035 -12.496 1.00 92.38 100 ALA A O 1
ATOM 793 N N . PRO A 1 101 ? 19.485 0.026 -14.299 1.00 93.62 101 PRO A N 1
ATOM 794 C CA . PRO A 1 101 ? 19.137 1.221 -13.539 1.00 93.62 101 PRO A CA 1
ATOM 795 C C . PRO A 1 101 ? 17.961 0.973 -12.579 1.00 93.62 101 PRO A C 1
ATOM 797 O O . PRO A 1 101 ? 17.835 1.667 -11.571 1.00 93.62 101 PRO A O 1
ATOM 800 N N . GLY A 1 102 ? 17.106 -0.011 -12.877 1.00 94.50 102 GLY A N 1
ATOM 801 C CA . GLY A 1 102 ? 15.994 -0.429 -12.031 1.00 94.50 102 GLY A CA 1
ATOM 802 C C . GLY A 1 102 ? 15.998 -1.926 -11.734 1.00 94.50 102 GLY A C 1
ATOM 803 O O . GLY A 1 102 ? 16.816 -2.676 -12.258 1.00 94.50 102 GLY A O 1
ATOM 804 N N . GLY A 1 103 ? 15.085 -2.341 -10.859 1.00 92.19 103 GLY A N 1
ATOM 805 C CA . GLY A 1 103 ? 14.933 -3.733 -10.444 1.00 92.19 103 GLY A CA 1
ATOM 806 C C . GLY A 1 103 ? 13.836 -4.462 -11.204 1.00 92.19 103 GLY A C 1
ATOM 807 O O . GLY A 1 103 ? 13.473 -4.102 -12.324 1.00 92.19 103 GLY A O 1
ATOM 808 N N . GLY A 1 104 ? 13.306 -5.495 -10.562 1.00 93.81 104 GLY A N 1
ATOM 809 C CA . GLY A 1 104 ? 12.396 -6.441 -11.185 1.00 93.81 104 GLY A CA 1
ATOM 810 C C . GLY A 1 104 ? 12.948 -7.849 -11.067 1.00 93.81 104 GLY A C 1
ATOM 811 O O . GLY A 1 104 ? 14.136 -8.091 -11.265 1.00 93.81 104 GLY A O 1
ATOM 812 N N . SER A 1 105 ? 12.082 -8.779 -10.691 1.00 96.25 105 SER A N 1
ATOM 813 C CA . SER A 1 105 ? 12.442 -10.179 -10.529 1.00 96.25 105 SER A CA 1
ATOM 814 C C . SER A 1 105 ? 11.176 -11.028 -10.457 1.00 96.25 105 SER A C 1
ATOM 816 O O . SER A 1 105 ? 10.075 -10.535 -10.177 1.00 96.25 105 SER A O 1
ATOM 818 N N . ALA A 1 106 ? 11.327 -12.341 -10.635 1.00 96.62 106 ALA A N 1
ATOM 819 C CA . ALA A 1 106 ? 10.242 -13.281 -10.365 1.00 96.62 106 ALA A CA 1
ATOM 820 C C . ALA A 1 106 ? 9.734 -13.187 -8.914 1.00 96.62 106 ALA A C 1
ATOM 822 O O . ALA A 1 106 ? 8.529 -13.302 -8.680 1.00 96.62 106 ALA A O 1
ATOM 823 N N . ALA A 1 107 ? 10.627 -12.922 -7.954 1.00 97.12 107 ALA A N 1
ATOM 824 C CA . ALA A 1 107 ? 10.267 -12.766 -6.550 1.00 97.12 107 ALA A CA 1
ATOM 825 C C . ALA A 1 107 ? 9.438 -11.493 -6.315 1.00 97.12 107 ALA A C 1
ATOM 827 O O . ALA A 1 107 ? 8.401 -11.562 -5.652 1.00 97.12 107 ALA A O 1
ATOM 828 N N . LEU A 1 108 ? 9.818 -10.357 -6.913 1.00 97.50 108 LEU A N 1
ATOM 829 C CA . LEU A 1 108 ? 9.040 -9.119 -6.828 1.00 97.50 108 LEU A CA 1
ATOM 830 C C . LEU A 1 108 ? 7.642 -9.302 -7.412 1.00 97.50 108 LEU A C 1
ATOM 832 O O . LEU A 1 108 ? 6.669 -8.877 -6.796 1.00 97.50 108 LEU A O 1
ATOM 836 N N . ARG A 1 109 ? 7.507 -9.972 -8.562 1.00 97.94 109 ARG A N 1
ATOM 837 C CA . ARG A 1 109 ? 6.188 -10.254 -9.155 1.00 97.94 109 ARG A CA 1
ATOM 838 C C . ARG A 1 109 ? 5.302 -11.066 -8.202 1.00 97.94 109 ARG A C 1
ATOM 840 O O . ARG A 1 109 ? 4.124 -10.747 -8.049 1.00 97.94 109 ARG A O 1
ATOM 847 N N . GLY A 1 110 ? 5.873 -12.047 -7.499 1.00 98.31 110 GLY A N 1
ATOM 848 C CA . GLY A 1 110 ? 5.185 -12.771 -6.423 1.00 98.31 110 GLY A CA 1
ATOM 849 C C . GLY A 1 110 ? 4.757 -11.863 -5.261 1.00 98.31 110 GLY A C 1
ATOM 850 O O . GLY A 1 110 ? 3.620 -11.936 -4.802 1.00 98.31 110 GLY A O 1
ATOM 851 N N . GLN A 1 111 ? 5.623 -10.944 -4.832 1.00 98.44 111 GLN A N 1
ATOM 852 C CA . GLN A 1 111 ? 5.323 -9.972 -3.769 1.00 98.44 111 GLN A CA 1
ATOM 853 C C . GLN A 1 111 ? 4.255 -8.945 -4.176 1.00 98.44 111 GLN A C 1
ATOM 855 O O . GLN A 1 111 ? 3.412 -8.563 -3.364 1.00 98.44 111 GLN A O 1
ATOM 860 N N . LEU A 1 112 ? 4.229 -8.523 -5.442 1.00 98.62 112 LEU A N 1
ATOM 861 C CA . LEU A 1 112 ? 3.172 -7.661 -5.975 1.00 98.62 112 LEU A CA 1
ATOM 862 C C . LEU A 1 112 ? 1.830 -8.398 -6.055 1.00 98.62 112 LEU A C 1
ATOM 864 O O . LEU A 1 112 ? 0.787 -7.788 -5.818 1.00 98.62 112 LEU A O 1
ATOM 868 N N . LYS A 1 113 ? 1.838 -9.716 -6.303 1.00 98.62 113 LYS A N 1
ATOM 869 C CA . LYS A 1 113 ? 0.630 -10.542 -6.177 1.00 98.62 113 LYS A CA 1
ATOM 870 C C . LYS A 1 113 ? 0.104 -10.547 -4.737 1.00 98.62 113 LYS A C 1
ATOM 872 O O . LYS A 1 113 ? -1.095 -10.387 -4.554 1.00 98.62 113 LYS A O 1
ATOM 877 N N . ILE A 1 114 ? 0.974 -10.654 -3.729 1.00 98.81 114 ILE A N 1
ATOM 878 C CA . ILE A 1 114 ? 0.572 -10.583 -2.310 1.00 98.81 114 ILE A CA 1
ATOM 879 C C . ILE A 1 114 ? -0.134 -9.253 -2.007 1.00 98.81 114 ILE A C 1
ATOM 881 O O . ILE A 1 114 ? -1.196 -9.243 -1.388 1.00 98.81 114 ILE A O 1
ATOM 885 N N . LEU A 1 115 ? 0.412 -8.130 -2.483 1.00 98.75 115 LEU A N 1
ATOM 886 C CA . LEU A 1 115 ? -0.238 -6.821 -2.356 1.00 98.75 115 LEU A CA 1
ATOM 887 C C . LEU A 1 115 ? -1.600 -6.789 -3.062 1.00 98.75 115 LEU A C 1
ATOM 889 O O . LEU A 1 115 ? -2.578 -6.323 -2.480 1.00 98.75 115 LEU A O 1
ATOM 893 N N . LYS A 1 116 ? -1.688 -7.308 -4.290 1.00 98.56 116 LYS A N 1
ATOM 894 C CA . LYS A 1 116 ? -2.954 -7.402 -5.029 1.00 98.56 116 LYS A CA 1
ATOM 895 C C . LYS A 1 116 ? -4.002 -8.195 -4.242 1.00 98.56 116 LYS A C 1
ATOM 897 O O . LYS A 1 116 ? -5.097 -7.684 -4.025 1.00 98.56 116 LYS A O 1
ATOM 902 N N . ASP A 1 117 ? -3.658 -9.399 -3.793 1.00 98.56 117 ASP A N 1
ATOM 903 C CA . ASP A 1 117 ? -4.565 -10.271 -3.040 1.00 98.56 117 ASP A CA 1
ATOM 904 C C . ASP A 1 117 ? -5.005 -9.600 -1.724 1.00 98.56 117 ASP A C 1
ATOM 906 O O . ASP A 1 117 ? -6.179 -9.652 -1.347 1.00 98.56 117 ASP A O 1
ATOM 910 N N . PHE A 1 118 ? -4.085 -8.905 -1.041 1.00 98.62 118 PHE A N 1
ATOM 911 C CA . PHE A 1 118 ? -4.405 -8.127 0.153 1.00 98.62 118 PHE A CA 1
ATOM 912 C C . PHE A 1 118 ? -5.436 -7.036 -0.149 1.00 98.62 118 PHE A C 1
ATOM 914 O O . PHE A 1 118 ? -6.433 -6.947 0.563 1.00 98.62 118 PHE A O 1
ATOM 921 N N . LEU A 1 119 ? -5.248 -6.236 -1.202 1.00 98.19 119 LEU A N 1
ATOM 922 C CA . LEU A 1 119 ? -6.187 -5.170 -1.570 1.00 98.19 119 LEU A CA 1
ATOM 923 C C . LEU A 1 119 ? -7.553 -5.713 -2.004 1.00 98.19 119 LEU A C 1
ATOM 925 O O . LEU A 1 119 ? -8.575 -5.142 -1.627 1.00 98.19 119 LEU A O 1
ATOM 929 N N . GLU A 1 120 ? -7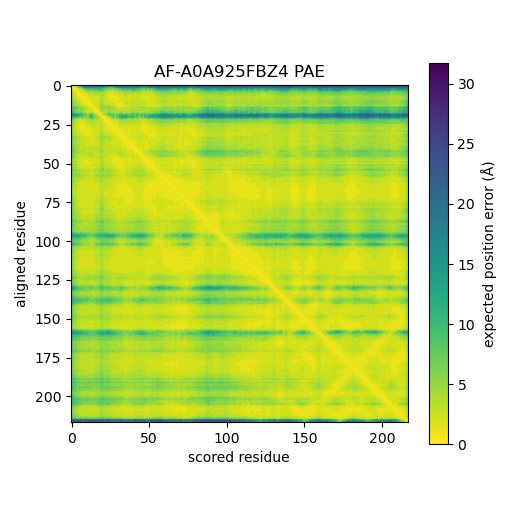.588 -6.830 -2.732 1.00 97.56 120 GLU A N 1
ATOM 930 C CA . GLU A 1 120 ? -8.833 -7.497 -3.145 1.00 97.56 120 GLU A CA 1
ATOM 931 C C . GLU A 1 120 ? -9.619 -8.084 -1.967 1.00 97.56 120 GLU A C 1
ATOM 933 O O . GLU A 1 120 ? -10.837 -8.234 -2.046 1.00 97.56 120 GLU A O 1
ATOM 938 N N . SER A 1 121 ? -8.952 -8.361 -0.846 1.00 96.81 121 SER A N 1
ATOM 939 C CA . SER A 1 121 ? -9.616 -8.785 0.390 1.00 96.81 121 SER A CA 1
ATOM 940 C C . SER A 1 121 ? -10.323 -7.647 1.146 1.00 96.81 121 SER A C 1
ATOM 942 O O . SER A 1 121 ? -11.045 -7.890 2.119 1.00 96.81 121 SER A O 1
ATOM 944 N N . LEU A 1 122 ? -10.099 -6.393 0.745 1.00 97.25 122 LEU A N 1
ATOM 945 C CA . LEU A 1 122 ? -10.662 -5.207 1.385 1.00 97.25 122 LEU A CA 1
ATOM 946 C C . LEU A 1 122 ? -11.929 -4.739 0.668 1.00 97.25 122 LEU A C 1
ATOM 948 O O . LEU A 1 122 ? -12.114 -4.950 -0.528 1.00 97.25 122 LEU A O 1
ATOM 952 N N . ASN A 1 123 ? -12.760 -3.957 1.360 1.00 95.25 123 ASN A N 1
ATOM 953 C CA . ASN A 1 123 ? -13.738 -3.106 0.680 1.00 95.25 123 ASN A CA 1
ATOM 954 C C . ASN A 1 123 ? -13.046 -1.834 0.164 1.00 95.25 123 ASN A C 1
ATOM 956 O O . ASN A 1 123 ? -13.357 -0.724 0.595 1.00 95.25 123 ASN A O 1
ATOM 960 N N . PHE A 1 124 ? -12.063 -2.026 -0.719 1.00 91.69 124 PHE A N 1
ATOM 961 C CA . PHE A 1 124 ? -11.106 -1.006 -1.144 1.00 91.69 124 PHE A CA 1
ATOM 962 C C . PHE A 1 124 ? -11.793 0.268 -1.654 1.00 91.69 124 PHE A C 1
ATOM 964 O O . PHE A 1 124 ? -11.442 1.363 -1.227 1.00 91.69 124 PHE A O 1
ATOM 971 N N . LEU A 1 125 ? -12.849 0.127 -2.465 1.00 90.25 125 LEU A N 1
ATOM 972 C CA . LEU A 1 125 ? -13.603 1.256 -3.029 1.00 90.25 125 LEU A CA 1
ATOM 973 C C . LEU A 1 125 ? -14.316 2.120 -1.974 1.00 90.25 125 LEU A C 1
ATOM 975 O O . LEU A 1 125 ? -14.571 3.297 -2.214 1.00 90.25 125 LEU A O 1
ATOM 979 N N . ALA A 1 126 ? -14.663 1.553 -0.814 1.00 94.38 126 ALA A N 1
ATOM 980 C CA . ALA A 1 126 ? -15.304 2.286 0.280 1.00 94.38 126 ALA A CA 1
ATOM 981 C C . ALA A 1 126 ? -14.303 2.833 1.311 1.00 94.38 126 ALA A C 1
ATOM 983 O O . ALA A 1 126 ? -14.717 3.458 2.293 1.00 94.38 126 ALA A O 1
ATOM 984 N N . MET A 1 127 ? -13.010 2.556 1.140 1.00 95.50 127 MET A N 1
ATOM 985 C CA . MET A 1 127 ? -11.951 3.018 2.028 1.00 95.50 127 MET A CA 1
ATOM 986 C C . MET A 1 127 ? -11.292 4.267 1.446 1.00 95.50 127 MET A C 1
ATOM 988 O O . MET A 1 127 ? -11.162 4.413 0.236 1.00 95.50 127 MET A O 1
ATOM 992 N N . LYS A 1 128 ? -10.866 5.181 2.317 1.00 94.75 128 LYS A N 1
ATOM 993 C CA . LYS A 1 128 ? -10.148 6.400 1.921 1.00 94.75 128 LYS A CA 1
ATOM 994 C C . LYS A 1 128 ? -8.818 6.491 2.658 1.00 94.75 128 LYS A C 1
ATOM 996 O O . LYS A 1 128 ? -8.757 6.051 3.811 1.00 94.75 128 LYS A O 1
ATOM 1001 N N . PRO A 1 129 ? -7.768 7.070 2.053 1.00 94.38 129 PRO A N 1
ATOM 1002 C CA . PRO A 1 129 ? -6.564 7.383 2.802 1.00 94.38 129 PRO A CA 1
ATOM 1003 C C . PRO A 1 129 ? -6.906 8.378 3.906 1.00 94.38 129 PRO A C 1
ATOM 1005 O O . PRO A 1 129 ? -7.636 9.347 3.691 1.00 94.38 129 PRO A O 1
ATOM 1008 N N . ALA A 1 130 ? -6.387 8.136 5.102 1.00 88.69 130 ALA A N 1
ATOM 1009 C CA . ALA A 1 130 ? -6.621 9.009 6.241 1.00 88.69 130 ALA A CA 1
ATOM 1010 C C . ALA A 1 130 ? -5.286 9.523 6.779 1.00 88.69 130 ALA A C 1
ATOM 1012 O O . ALA A 1 130 ? -4.445 8.767 7.273 1.00 88.69 130 ALA A O 1
ATOM 1013 N N . LYS A 1 131 ? -5.099 10.845 6.692 1.00 81.06 131 LYS A N 1
ATOM 1014 C CA . LYS A 1 131 ? -3.964 11.518 7.327 1.00 81.06 131 LYS A CA 1
ATOM 1015 C C . LYS A 1 131 ? -4.019 11.232 8.827 1.00 81.06 131 LYS A C 1
ATOM 1017 O O . LYS A 1 131 ? -5.074 11.374 9.437 1.00 81.06 131 LYS A O 1
ATOM 1022 N N . ASN A 1 132 ? -2.889 10.839 9.409 1.00 86.00 132 ASN A N 1
ATOM 1023 C CA . ASN A 1 132 ? -2.778 10.494 10.829 1.00 86.00 132 ASN A CA 1
ATOM 1024 C C . ASN A 1 132 ? -3.695 9.335 11.272 1.00 86.00 132 ASN A C 1
ATOM 1026 O O . ASN A 1 132 ? -4.055 9.261 12.442 1.00 86.00 132 ASN A O 1
ATOM 1030 N N . ALA A 1 133 ? -4.081 8.426 10.367 1.00 92.81 133 ALA A N 1
ATOM 1031 C CA . ALA A 1 133 ? -4.833 7.224 10.739 1.00 92.81 133 ALA A CA 1
ATOM 1032 C C . ALA A 1 133 ? -4.095 6.373 11.779 1.00 92.81 133 ALA A C 1
ATOM 1034 O O . ALA A 1 133 ? -4.727 5.822 12.676 1.00 92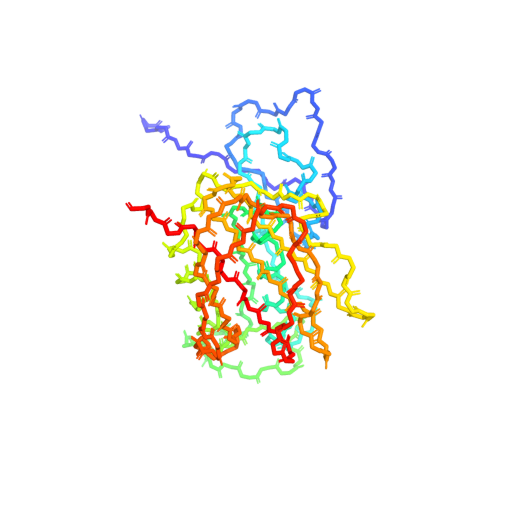.81 133 ALA A O 1
ATOM 1035 N N . VAL A 1 134 ? -2.767 6.301 11.648 1.00 95.75 134 VAL A N 1
ATOM 1036 C CA . VAL A 1 134 ? -1.857 5.725 12.635 1.00 95.75 134 VAL A CA 1
ATOM 1037 C C . VAL A 1 134 ? -1.036 6.859 13.233 1.00 95.75 134 VAL A C 1
ATOM 1039 O O . VAL A 1 134 ? -0.372 7.604 12.513 1.00 95.75 134 VAL A O 1
ATOM 1042 N N . THR A 1 135 ? -1.096 7.000 14.549 1.00 95.75 135 THR A N 1
ATOM 1043 C CA . THR A 1 135 ? -0.335 7.992 15.319 1.00 95.75 135 THR A CA 1
ATOM 1044 C C . THR A 1 135 ? 0.629 7.296 16.275 1.00 95.75 135 THR A C 1
ATOM 1046 O O . THR A 1 135 ? 0.604 6.073 16.389 1.00 95.75 135 THR A O 1
ATOM 1049 N N . ARG A 1 136 ? 1.508 8.059 16.940 1.00 94.62 136 ARG A N 1
ATOM 1050 C CA . ARG A 1 136 ? 2.485 7.539 17.919 1.00 94.62 136 ARG A CA 1
ATOM 1051 C C . ARG A 1 136 ? 3.297 6.334 17.424 1.00 94.62 136 ARG A C 1
ATOM 1053 O O . ARG A 1 136 ? 3.518 5.385 18.169 1.00 94.62 136 ARG A O 1
ATOM 1060 N N . LEU A 1 137 ? 3.703 6.369 16.156 1.00 93.00 137 LEU A N 1
ATOM 1061 C CA . LEU A 1 137 ? 4.562 5.338 15.584 1.00 93.00 137 LEU A CA 1
ATOM 1062 C C . LEU A 1 137 ? 5.874 5.247 16.368 1.00 93.00 137 LEU A C 1
ATOM 1064 O O . LEU A 1 137 ? 6.408 6.271 16.800 1.00 93.00 137 LEU A O 1
ATOM 1068 N N . SER A 1 138 ? 6.404 4.030 16.500 1.00 87.44 138 SER A N 1
ATOM 1069 C CA . SER A 1 138 ? 7.786 3.838 16.944 1.00 87.44 138 SER A CA 1
ATOM 1070 C C . SER A 1 138 ? 8.749 4.642 16.070 1.00 87.44 138 SER A C 1
ATOM 1072 O O . SER A 1 138 ? 8.538 4.790 14.863 1.00 87.44 138 SER A O 1
ATOM 1074 N N . GLU A 1 139 ? 9.821 5.144 16.679 1.00 84.81 139 GLU A N 1
ATOM 1075 C CA . GLU A 1 139 ? 10.853 5.890 15.967 1.00 84.81 139 GLU A CA 1
ATOM 1076 C C . GLU A 1 139 ? 11.404 5.081 14.780 1.00 84.81 139 GLU A C 1
ATOM 1078 O O . GLU A 1 139 ? 11.639 3.877 14.874 1.00 84.81 139 GLU A O 1
ATOM 1083 N N . GLY A 1 140 ? 11.561 5.746 13.632 1.00 85.31 140 GLY A N 1
ATOM 1084 C CA . GLY A 1 140 ? 12.030 5.122 12.394 1.00 85.31 140 GLY A CA 1
ATOM 1085 C C . GLY A 1 140 ? 10.966 4.359 11.596 1.00 85.31 140 GLY A C 1
ATOM 1086 O O . GLY A 1 140 ? 11.239 4.001 10.450 1.00 85.31 140 GLY A O 1
ATOM 1087 N N . ASN A 1 141 ? 9.756 4.158 12.131 1.00 89.56 141 ASN A N 1
ATOM 1088 C CA . ASN A 1 141 ? 8.669 3.527 11.385 1.00 89.56 141 ASN A CA 1
ATOM 1089 C C . ASN A 1 141 ? 7.849 4.546 10.583 1.00 89.56 141 ASN A C 1
ATOM 1091 O O . ASN A 1 141 ? 7.653 5.698 10.977 1.00 89.56 141 ASN A O 1
ATOM 1095 N N . ARG A 1 142 ? 7.298 4.085 9.461 1.00 93.69 142 ARG A N 1
ATOM 1096 C CA . ARG A 1 142 ? 6.299 4.794 8.653 1.00 93.69 142 ARG A CA 1
ATOM 1097 C C . ARG A 1 142 ? 5.051 3.938 8.536 1.00 93.69 142 ARG A C 1
ATOM 1099 O O . ARG A 1 142 ? 5.148 2.714 8.500 1.00 93.69 142 ARG A O 1
ATOM 1106 N N . ALA A 1 143 ? 3.894 4.584 8.433 1.00 95.81 143 ALA A N 1
ATOM 1107 C CA . ALA A 1 143 ? 2.652 3.885 8.154 1.00 95.81 143 ALA A CA 1
ATOM 1108 C C . ALA A 1 143 ? 1.792 4.617 7.124 1.00 95.81 143 ALA A C 1
ATOM 1110 O O . ALA A 1 143 ? 1.714 5.846 7.116 1.00 95.81 143 ALA A O 1
ATOM 1111 N N . TYR A 1 144 ? 1.128 3.834 6.280 1.00 96.50 144 TYR A N 1
ATOM 1112 C CA . TYR A 1 144 ? 0.170 4.292 5.274 1.00 96.50 144 TYR A CA 1
ATOM 1113 C C . TYR A 1 144 ? -1.106 3.497 5.457 1.00 96.50 144 TYR A C 1
ATOM 1115 O O . TYR A 1 144 ? -1.035 2.277 5.594 1.00 96.50 144 TYR A O 1
ATOM 1123 N N . ALA A 1 145 ? -2.258 4.161 5.494 1.00 97.25 145 ALA A N 1
ATOM 1124 C CA . ALA A 1 145 ? -3.493 3.487 5.848 1.00 97.25 145 ALA A CA 1
ATOM 1125 C C . ALA A 1 145 ? -4.703 3.983 5.066 1.00 97.25 145 ALA A C 1
ATOM 1127 O O . ALA A 1 145 ? -4.910 5.183 4.869 1.00 97.25 145 ALA A O 1
ATOM 1128 N N . LEU A 1 146 ? -5.546 3.012 4.737 1.00 97.44 146 LEU A N 1
ATOM 1129 C CA . LEU A 1 146 ? -6.882 3.182 4.202 1.00 97.44 146 LEU A CA 1
ATOM 1130 C C . LEU A 1 146 ? -7.890 2.886 5.314 1.00 97.44 146 LEU A C 1
ATOM 1132 O O . LEU A 1 146 ? -7.780 1.891 6.036 1.00 97.44 146 LEU A O 1
ATOM 1136 N N . VAL A 1 147 ? -8.891 3.747 5.456 1.00 97.38 147 VAL A N 1
ATOM 1137 C CA . VAL A 1 147 ? -9.874 3.679 6.538 1.00 97.38 147 VAL A CA 1
ATOM 1138 C C . VAL A 1 147 ? -11.281 3.719 5.959 1.00 97.38 147 VAL A C 1
ATOM 1140 O O . VAL A 1 147 ? -11.637 4.609 5.188 1.00 97.38 147 VAL A O 1
ATOM 1143 N N . ARG A 1 148 ? -12.110 2.771 6.394 1.00 96.88 148 ARG A N 1
ATOM 1144 C CA . ARG A 1 148 ? -13.570 2.835 6.347 1.00 96.88 148 ARG A CA 1
ATOM 1145 C C . ARG A 1 148 ? -14.068 2.963 7.790 1.00 96.88 148 ARG A C 1
ATOM 1147 O O . ARG A 1 148 ? -14.108 1.954 8.507 1.00 96.88 148 ARG A O 1
ATOM 1154 N N . PRO A 1 149 ? -14.422 4.179 8.240 1.00 94.06 149 PRO A N 1
ATOM 1155 C CA . PRO A 1 149 ? -14.709 4.453 9.644 1.00 94.06 149 PRO A CA 1
ATOM 1156 C C . PRO A 1 149 ? -15.713 3.471 10.255 1.00 94.06 149 PRO A C 1
ATOM 1158 O O . PRO A 1 149 ? -16.769 3.194 9.685 1.00 94.06 149 PRO A O 1
ATOM 1161 N N . GLY A 1 150 ? -15.353 2.906 11.410 1.00 94.94 150 GLY A N 1
ATOM 1162 C CA . GLY A 1 150 ? -16.193 1.969 12.160 1.00 94.94 150 GLY A CA 1
ATOM 1163 C C . GLY A 1 150 ? -16.507 0.643 11.460 1.00 94.94 150 GLY A C 1
ATOM 1164 O O . GLY A 1 150 ? -17.445 -0.039 11.879 1.00 94.94 150 GLY A O 1
ATOM 1165 N N . LYS A 1 151 ? -15.780 0.290 10.391 1.00 96.94 151 LYS A N 1
ATOM 1166 C CA . LYS A 1 151 ? -15.996 -0.932 9.599 1.00 96.94 151 LYS A CA 1
ATOM 1167 C C . LYS A 1 151 ? -14.693 -1.684 9.331 1.00 96.94 151 LYS A C 1
ATOM 1169 O O . LYS A 1 151 ? -14.620 -2.872 9.621 1.00 96.94 151 LYS A O 1
ATOM 1174 N N . GLN A 1 152 ? -13.699 -1.017 8.744 1.00 97.69 152 GLN A N 1
ATOM 1175 C CA . GLN A 1 152 ? -12.474 -1.668 8.279 1.00 97.69 152 GLN A CA 1
ATOM 1176 C C . GLN A 1 152 ? -11.310 -0.678 8.226 1.00 97.69 152 GLN A C 1
ATOM 1178 O O . GLN A 1 152 ? -11.492 0.470 7.825 1.00 97.69 152 GLN A O 1
ATOM 1183 N N . ILE A 1 153 ? -10.116 -1.118 8.606 1.00 98.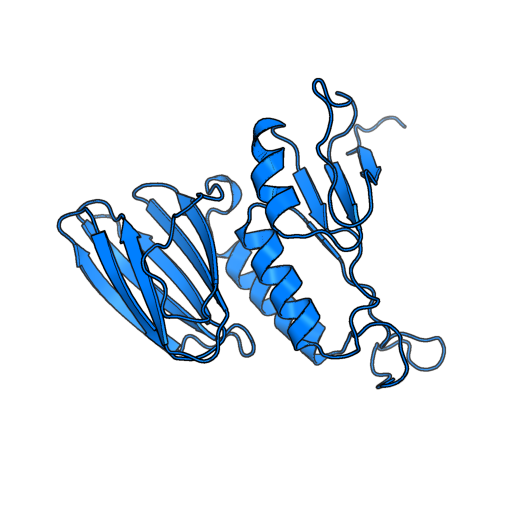12 153 ILE A N 1
ATOM 1184 C CA . ILE A 1 153 ? -8.871 -0.356 8.489 1.00 98.12 153 ILE A CA 1
ATOM 1185 C C . ILE A 1 153 ? -7.810 -1.283 7.906 1.00 98.12 153 ILE A C 1
ATOM 1187 O O . ILE A 1 153 ? -7.682 -2.425 8.344 1.00 98.12 153 ILE A O 1
ATOM 1191 N N . ALA A 1 154 ? -7.062 -0.791 6.927 1.00 98.31 154 ALA A N 1
ATOM 1192 C CA . ALA A 1 154 ? -5.886 -1.454 6.385 1.00 98.31 154 ALA A CA 1
ATOM 1193 C C . ALA A 1 154 ? -4.694 -0.516 6.538 1.00 98.31 154 ALA A C 1
ATOM 1195 O O . ALA A 1 154 ? -4.810 0.662 6.201 1.00 98.31 154 ALA A O 1
ATOM 1196 N N . ALA A 1 155 ? -3.569 -1.011 7.042 1.00 97.94 155 ALA A N 1
ATOM 1197 C CA . ALA A 1 155 ? -2.363 -0.211 7.208 1.00 97.94 155 ALA A CA 1
ATOM 1198 C C . ALA A 1 155 ? -1.117 -1.000 6.808 1.00 97.94 155 ALA A C 1
ATOM 1200 O O . ALA A 1 155 ? -0.978 -2.161 7.170 1.00 97.94 155 ALA A O 1
ATOM 1201 N N . PHE A 1 156 ? -0.201 -0.365 6.089 1.00 97.94 156 PHE A N 1
ATOM 1202 C CA . PHE A 1 156 ? 1.141 -0.875 5.840 1.00 97.94 156 PHE A CA 1
ATOM 1203 C C . PHE A 1 156 ? 2.110 -0.207 6.805 1.00 97.94 156 PHE A C 1
ATOM 1205 O O . PHE A 1 156 ? 2.144 1.022 6.860 1.00 97.94 156 PHE A O 1
ATOM 1212 N N . PHE A 1 157 ? 2.889 -1.005 7.531 1.00 97.06 157 PHE A N 1
ATOM 1213 C CA . PHE A 1 157 ? 3.977 -0.555 8.387 1.00 97.06 157 PHE A CA 1
ATOM 1214 C C . PHE A 1 157 ? 5.307 -0.865 7.718 1.00 97.06 157 PHE A C 1
ATOM 1216 O O . PHE A 1 157 ? 5.578 -1.998 7.324 1.00 97.06 157 PHE A O 1
ATOM 1223 N N . GLU A 1 158 ? 6.145 0.156 7.627 1.00 94.38 158 GLU A N 1
ATOM 1224 C CA . GLU A 1 158 ? 7.500 0.053 7.121 1.00 94.38 158 GLU A CA 1
ATOM 1225 C C . GLU A 1 158 ? 8.481 0.443 8.224 1.00 94.38 158 GLU A C 1
ATOM 1227 O O . GLU A 1 158 ? 8.411 1.555 8.751 1.00 94.38 158 GLU A O 1
ATOM 1232 N N . GLY A 1 159 ? 9.421 -0.444 8.537 1.00 87.12 159 GLY A N 1
ATOM 1233 C CA . GLY A 1 159 ? 10.497 -0.168 9.478 1.00 87.12 159 GLY A CA 1
ATOM 1234 C C . GLY A 1 159 ? 11.212 -1.438 9.926 1.00 87.12 159 GLY A C 1
ATOM 1235 O O . GLY A 1 159 ? 10.850 -2.546 9.537 1.00 87.12 159 GLY A O 1
ATOM 1236 N N . ASN A 1 160 ? 12.235 -1.258 10.761 1.00 79.62 160 ASN A N 1
ATOM 1237 C CA . ASN A 1 160 ? 13.046 -2.353 11.313 1.00 79.62 160 ASN A CA 1
ATOM 1238 C C . ASN A 1 160 ? 12.698 -2.667 12.781 1.00 79.62 160 ASN A C 1
ATOM 1240 O O . ASN A 1 160 ? 13.317 -3.536 13.394 1.00 79.62 160 ASN A O 1
ATOM 1244 N N . SER A 1 161 ? 11.743 -1.936 13.359 1.00 87.19 161 SER A N 1
ATOM 1245 C CA . SER A 1 161 ? 11.281 -2.106 14.739 1.00 87.19 161 SER A CA 1
ATOM 1246 C C . SER A 1 161 ? 9.886 -2.737 14.779 1.00 87.19 161 SER A C 1
ATOM 1248 O O . SER A 1 161 ? 9.326 -3.076 13.735 1.00 87.19 161 SER A O 1
ATOM 1250 N N . ASP A 1 162 ? 9.332 -2.928 15.978 1.00 90.25 162 ASP A N 1
ATOM 1251 C CA . ASP A 1 162 ? 7.964 -3.429 16.140 1.00 90.25 162 ASP A CA 1
ATOM 1252 C C . ASP A 1 162 ? 6.973 -2.486 15.444 1.00 90.25 162 ASP A C 1
ATOM 1254 O O . ASP A 1 162 ? 7.044 -1.264 15.620 1.00 90.25 162 ASP A O 1
ATOM 1258 N N . ALA A 1 163 ? 6.025 -3.036 14.681 1.00 92.94 163 ALA A N 1
ATOM 1259 C CA . ALA A 1 163 ? 4.959 -2.281 14.028 1.00 92.94 163 ALA A CA 1
ATOM 1260 C C . ALA A 1 163 ? 3.938 -1.764 15.059 1.00 92.94 163 ALA A C 1
ATOM 1262 O O . ALA A 1 163 ? 2.832 -2.287 15.213 1.00 92.94 163 ALA A O 1
ATOM 1263 N N . SER A 1 164 ? 4.336 -0.751 15.825 1.00 93.62 164 SER A N 1
ATOM 1264 C CA . SER A 1 164 ? 3.550 -0.168 16.910 1.00 93.62 164 SER A CA 1
ATOM 1265 C C . SER A 1 164 ? 3.035 1.230 16.567 1.00 93.62 164 SER A C 1
ATOM 1267 O O . SER A 1 164 ? 3.600 1.932 15.724 1.00 93.62 164 SER A O 1
ATOM 1269 N N . GLY A 1 165 ? 1.933 1.616 17.207 1.00 95.44 165 GLY A N 1
ATOM 1270 C CA . GLY A 1 165 ? 1.277 2.907 17.023 1.00 95.44 165 GLY A CA 1
ATOM 1271 C C . GLY A 1 165 ? -0.087 2.948 17.702 1.00 95.44 165 GLY A C 1
ATOM 1272 O O . GLY A 1 165 ? -0.440 2.062 18.478 1.00 95.44 165 GLY A O 1
ATOM 1273 N N . GLU A 1 166 ? -0.883 3.960 17.389 1.00 97.12 166 GLU A N 1
ATOM 1274 C CA . GLU A 1 166 ? -2.257 4.117 17.861 1.00 97.12 166 GLU A CA 1
ATOM 1275 C C . GLU A 1 166 ? -3.199 4.388 16.690 1.00 97.12 166 GLU A C 1
ATOM 1277 O O . GLU A 1 166 ? -2.921 5.240 15.844 1.00 97.12 166 GLU A O 1
ATOM 1282 N N . ILE A 1 167 ? -4.332 3.686 16.669 1.00 96.75 167 ILE A N 1
ATOM 1283 C CA . ILE A 1 167 ? -5.431 3.878 15.714 1.00 96.75 167 ILE A CA 1
ATOM 1284 C C . ILE A 1 167 ? -6.717 4.172 16.486 1.00 96.75 167 ILE A C 1
ATOM 1286 O O . ILE A 1 167 ? -6.950 3.607 17.549 1.00 96.75 167 ILE A O 1
ATOM 1290 N N . SER A 1 168 ? -7.587 5.027 15.947 1.00 95.94 168 SER A N 1
ATOM 1291 C CA . SER A 1 168 ? -8.920 5.246 16.519 1.00 95.94 168 SER A CA 1
ATOM 1292 C C . SER A 1 168 ? -9.902 4.161 16.069 1.00 95.94 168 SER A C 1
ATOM 1294 O O . SER A 1 168 ? -10.139 3.987 14.871 1.00 95.94 168 SER A O 1
ATOM 1296 N N . LEU A 1 169 ? -10.499 3.446 17.023 1.00 96.62 169 LEU A N 1
ATOM 1297 C CA . LEU A 1 169 ? -11.540 2.448 16.780 1.00 96.62 169 LEU A CA 1
ATOM 1298 C C . LEU A 1 169 ? -12.891 2.921 17.310 1.00 96.62 169 LEU A C 1
ATOM 1300 O O . LEU A 1 169 ? -12.985 3.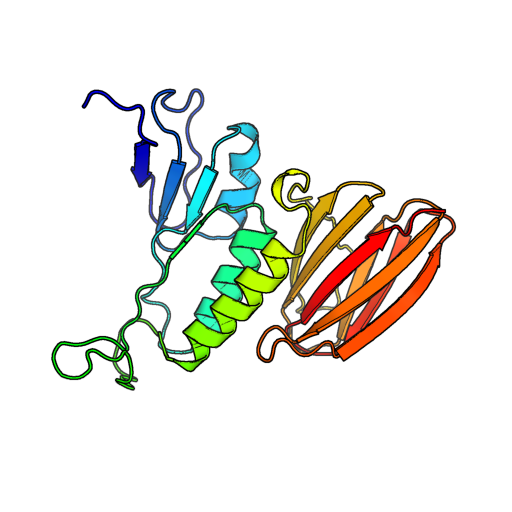612 18.321 1.00 96.62 169 LEU A O 1
ATOM 1304 N N . THR A 1 170 ? -13.973 2.489 16.667 1.00 96.44 170 THR A N 1
ATOM 1305 C CA . THR A 1 170 ? -15.316 2.591 17.257 1.00 96.44 170 THR A CA 1
ATOM 1306 C C . THR A 1 170 ? -15.545 1.454 18.248 1.00 96.44 170 THR A C 1
ATOM 1308 O O . THR A 1 170 ? -14.947 0.386 18.106 1.00 96.44 170 THR A O 1
ATOM 1311 N N . SER A 1 171 ? -16.473 1.639 19.188 1.00 97.00 171 SER A N 1
ATOM 1312 C CA . SER A 1 171 ? -16.883 0.574 20.110 1.00 97.00 171 SER A CA 1
ATOM 1313 C C . SER A 1 171 ? -17.340 -0.692 19.371 1.00 97.00 171 SER A C 1
ATOM 1315 O O . SER A 1 171 ? -18.077 -0.611 18.379 1.00 97.00 171 SER A O 1
ATOM 1317 N N . GLY A 1 172 ? -16.923 -1.866 19.838 1.00 96.56 172 GLY A N 1
ATOM 1318 C CA . GLY A 1 172 ? -17.353 -3.155 19.300 1.00 96.56 172 GLY A CA 1
ATOM 1319 C C . GLY A 1 172 ? -16.263 -4.219 19.293 1.00 96.56 172 GLY A C 1
ATOM 1320 O O . GLY A 1 172 ? -15.175 -4.026 19.832 1.00 96.56 172 GLY A O 1
ATOM 1321 N N . LEU A 1 173 ? -16.588 -5.348 18.667 1.00 97.75 173 LEU A N 1
ATOM 1322 C CA . LEU A 1 173 ? -15.676 -6.465 18.468 1.00 97.75 173 LEU A CA 1
ATOM 1323 C C . LEU A 1 173 ? -14.893 -6.269 17.166 1.00 97.75 173 LEU A C 1
ATOM 1325 O O . LEU A 1 173 ? -15.484 -6.038 16.109 1.00 97.75 173 LEU A O 1
ATOM 1329 N N . TRP A 1 174 ? -13.572 -6.356 17.243 1.00 98.12 174 TRP A N 1
ATOM 1330 C CA . TRP A 1 174 ? -12.670 -6.178 16.110 1.00 98.12 174 TRP A CA 1
ATOM 1331 C C . TRP A 1 174 ? -11.800 -7.410 15.916 1.00 98.12 174 TRP A C 1
ATOM 1333 O O . TRP A 1 174 ? -11.237 -7.931 16.876 1.00 98.12 174 TRP A O 1
ATOM 1343 N N . PHE A 1 175 ? -11.673 -7.838 14.665 1.00 98.00 175 PHE A N 1
ATOM 1344 C CA . PHE A 1 175 ? -10.714 -8.838 14.225 1.00 98.00 175 PHE A CA 1
ATOM 1345 C C . PHE A 1 175 ? -9.467 -8.139 13.684 1.00 98.00 175 PHE A C 1
ATOM 1347 O O . PHE A 1 175 ? -9.565 -7.319 12.769 1.00 98.00 175 PHE A O 1
ATOM 1354 N N . GLU A 1 176 ? -8.321 -8.444 14.278 1.00 98.12 176 GLU A N 1
ATOM 1355 C CA . GLU A 1 176 ? -6.991 -7.931 13.966 1.00 98.12 176 GLU A CA 1
ATOM 1356 C C . GLU A 1 176 ? -6.159 -9.026 13.302 1.00 98.12 176 GLU A C 1
ATOM 1358 O O . GLU A 1 176 ? -5.965 -10.101 13.870 1.00 98.12 176 GLU A O 1
ATOM 1363 N N . GLU A 1 177 ? -5.618 -8.719 12.128 1.00 98.38 177 GLU A N 1
ATOM 1364 C CA . GLU A 1 177 ? -4.749 -9.599 11.358 1.00 98.38 177 GLU A CA 1
ATOM 1365 C C . GLU A 1 177 ? -3.483 -8.864 10.929 1.00 98.38 177 GLU A C 1
ATOM 1367 O O . GLU A 1 177 ? -3.554 -7.764 10.380 1.00 98.38 177 GLU A O 1
ATOM 1372 N N . TRP A 1 178 ? -2.335 -9.499 11.154 1.00 98.19 178 TRP A N 1
ATOM 1373 C CA . TRP A 1 178 ? -1.033 -9.048 10.677 1.00 98.19 178 TRP A CA 1
ATOM 1374 C C . TRP A 1 178 ? -0.481 -10.030 9.658 1.00 98.19 178 TRP A C 1
ATOM 1376 O O . TRP A 1 178 ? -0.464 -11.236 9.908 1.00 98.19 178 TRP A O 1
ATOM 1386 N N . MET A 1 179 ? 0.025 -9.499 8.553 1.00 98.31 179 MET A N 1
ATOM 1387 C CA . MET A 1 179 ? 0.599 -10.252 7.447 1.00 98.31 179 MET A CA 1
ATOM 1388 C C . MET A 1 179 ? 2.002 -9.733 7.136 1.00 98.31 179 MET A C 1
ATOM 1390 O O . MET A 1 179 ? 2.209 -8.525 7.033 1.00 98.31 179 MET A O 1
ATOM 1394 N N . ASP A 1 180 ? 2.958 -10.637 6.954 1.00 97.56 180 ASP A N 1
ATOM 1395 C CA . ASP A 1 180 ? 4.267 -10.300 6.397 1.00 97.56 180 ASP A CA 1
ATOM 1396 C C . ASP A 1 180 ? 4.123 -9.990 4.897 1.00 97.56 180 ASP A C 1
ATOM 1398 O O . ASP A 1 180 ? 3.593 -10.796 4.129 1.00 97.56 180 ASP A O 1
ATOM 1402 N N . VAL A 1 181 ? 4.566 -8.807 4.460 1.00 97.94 181 VAL A N 1
ATOM 1403 C CA . VAL A 1 181 ? 4.313 -8.350 3.076 1.00 97.94 181 VAL A CA 1
ATOM 1404 C C . VAL A 1 181 ? 5.205 -9.013 2.028 1.00 97.94 181 VAL A C 1
ATOM 1406 O O . VAL A 1 181 ? 4.966 -8.861 0.830 1.00 97.94 181 VAL A O 1
ATOM 1409 N N . MET A 1 182 ? 6.266 -9.692 2.457 1.00 96.69 182 MET A N 1
ATOM 1410 C CA . MET A 1 182 ? 7.234 -10.342 1.578 1.00 96.69 182 MET A CA 1
ATOM 1411 C C . MET A 1 182 ? 6.830 -11.787 1.280 1.00 96.69 182 MET A C 1
ATOM 1413 O O . MET A 1 182 ? 7.053 -12.270 0.172 1.00 96.69 182 MET A O 1
ATOM 1417 N N . THR A 1 183 ? 6.223 -12.459 2.255 1.00 97.50 183 THR A N 1
ATOM 1418 C CA . THR A 1 183 ? 5.827 -13.873 2.191 1.00 97.50 183 THR A CA 1
ATOM 1419 C C . THR A 1 183 ? 4.320 -14.070 2.038 1.00 97.50 183 THR A C 1
ATOM 1421 O O . THR A 1 183 ? 3.889 -15.126 1.585 1.00 97.50 183 THR A O 1
ATOM 1424 N N . GLY A 1 184 ? 3.509 -13.076 2.415 1.00 98.00 184 GLY A N 1
ATOM 1425 C CA . GLY A 1 184 ? 2.050 -13.187 2.469 1.00 98.00 184 GLY A CA 1
ATOM 1426 C C . GLY A 1 184 ? 1.547 -14.018 3.651 1.00 98.00 184 GLY A C 1
ATOM 1427 O O . GLY A 1 184 ? 0.349 -14.272 3.762 1.00 98.00 184 GLY A O 1
ATOM 1428 N N . GLN A 1 185 ? 2.438 -14.456 4.544 1.00 98.00 185 GLN A N 1
ATOM 1429 C CA . GLN A 1 185 ? 2.062 -15.247 5.705 1.00 98.00 185 GLN A CA 1
ATOM 1430 C C . GLN A 1 185 ? 1.343 -14.375 6.736 1.00 98.00 185 GLN A C 1
ATOM 1432 O O . GLN A 1 185 ? 1.838 -13.320 7.138 1.00 98.00 185 GLN A O 1
ATOM 1437 N N . VAL A 1 186 ? 0.200 -14.854 7.228 1.00 98.12 186 VAL A N 1
ATOM 1438 C CA . VAL A 1 186 ? -0.436 -14.288 8.420 1.00 98.12 186 VAL A CA 1
ATOM 1439 C C . VAL A 1 186 ? 0.413 -14.644 9.638 1.00 98.12 186 VAL A C 1
ATOM 1441 O O . VAL A 1 186 ? 0.538 -15.811 10.007 1.00 98.12 186 VAL A O 1
ATOM 1444 N N . VAL A 1 187 ? 1.000 -13.629 10.262 1.00 97.38 187 VAL A N 1
ATOM 1445 C CA . VAL A 1 187 ? 1.927 -13.770 11.395 1.00 97.38 187 VAL A CA 1
ATOM 1446 C C . VAL A 1 187 ? 1.236 -13.598 12.745 1.00 97.38 187 VAL A C 1
ATOM 1448 O O . VAL A 1 187 ? 1.763 -14.034 13.767 1.00 97.38 187 VAL A O 1
ATOM 1451 N N . ARG A 1 188 ? 0.048 -12.978 12.777 1.00 97.12 188 ARG A N 1
ATOM 1452 C CA . ARG A 1 188 ? -0.764 -12.889 13.995 1.00 97.12 188 ARG A CA 1
ATOM 1453 C C . ARG A 1 188 ? -2.234 -12.643 13.701 1.00 97.12 188 ARG A C 1
ATOM 1455 O O . ARG A 1 188 ? -2.564 -11.776 12.899 1.00 97.12 188 ARG A O 1
ATOM 1462 N N . LEU A 1 189 ? -3.088 -13.326 14.459 1.00 97.38 189 LEU A N 1
ATOM 1463 C CA . LEU A 1 189 ? -4.528 -13.098 14.517 1.00 97.38 189 LEU A CA 1
ATOM 1464 C C . LEU A 1 189 ? -4.962 -12.826 15.952 1.00 97.38 189 LEU A C 1
ATOM 1466 O O . LEU A 1 189 ? -4.487 -13.473 16.888 1.00 97.38 189 LEU A O 1
ATOM 1470 N N . ARG A 1 190 ? -5.883 -11.884 16.128 1.00 96.69 190 ARG A N 1
ATOM 1471 C CA . ARG A 1 190 ? -6.495 -11.597 17.424 1.00 96.69 190 ARG A CA 1
ATOM 1472 C C . ARG A 1 190 ? -7.904 -11.058 17.240 1.00 96.69 190 ARG A C 1
ATOM 1474 O O . ARG A 1 190 ? -8.177 -10.317 16.307 1.00 96.69 190 ARG A O 1
ATOM 1481 N N . THR A 1 191 ? -8.780 -11.368 18.188 1.00 97.12 191 THR A N 1
ATOM 1482 C CA . THR A 1 191 ? -10.045 -10.650 18.348 1.00 97.12 191 THR A CA 1
ATOM 1483 C C . THR A 1 191 ? -9.987 -9.802 19.616 1.00 97.12 191 THR A C 1
ATOM 1485 O O . THR A 1 191 ? -9.531 -10.277 20.659 1.00 97.12 191 THR A O 1
ATOM 1488 N N . THR A 1 192 ? -10.438 -8.551 19.538 1.00 94.19 192 THR A N 1
ATOM 1489 C CA . THR A 1 192 ? -10.452 -7.614 20.666 1.00 94.19 192 THR A CA 1
ATOM 1490 C C . THR A 1 192 ? -11.783 -6.875 20.733 1.00 94.19 192 THR A C 1
ATOM 1492 O O . THR A 1 192 ? -12.203 -6.240 19.766 1.00 94.19 192 THR A O 1
ATOM 1495 N N . THR A 1 193 ? -12.432 -6.907 21.896 1.00 96.69 193 THR A N 1
ATOM 1496 C CA . THR A 1 193 ? -13.525 -5.981 22.212 1.00 96.69 193 THR A CA 1
ATOM 1497 C C . THR A 1 193 ? -12.928 -4.646 22.638 1.00 96.69 193 THR A C 1
ATOM 1499 O O . THR A 1 193 ? -12.079 -4.605 23.526 1.00 96.69 193 THR A O 1
ATOM 1502 N N . HIS A 1 194 ? -13.372 -3.553 22.025 1.00 96.50 194 HIS A N 1
ATOM 1503 C CA . HIS A 1 194 ? -12.895 -2.207 22.328 1.00 96.50 194 HIS A CA 1
ATOM 1504 C C . HIS A 1 194 ? -14.064 -1.287 22.684 1.00 96.50 194 HIS A C 1
ATOM 1506 O O . HIS A 1 194 ? -15.116 -1.354 22.050 1.00 96.50 194 HIS A O 1
ATOM 1512 N N . ALA A 1 195 ? -13.884 -0.404 23.671 1.00 96.25 195 ALA A N 1
ATOM 1513 C CA . ALA A 1 195 ? -14.911 0.561 24.083 1.00 96.25 195 ALA A CA 1
ATOM 1514 C C . ALA A 1 195 ? -15.052 1.747 23.108 1.00 96.25 195 ALA A C 1
ATOM 1516 O O . ALA A 1 195 ? -16.056 2.453 23.127 1.00 96.25 195 ALA A O 1
ATOM 1517 N N . GLY A 1 196 ? -14.076 1.921 22.215 1.00 95.94 196 GLY A N 1
ATOM 1518 C CA . GLY A 1 196 ? -13.964 3.054 21.301 1.00 95.94 196 GLY A CA 1
ATOM 1519 C C . GLY A 1 196 ? -12.846 4.014 21.718 1.00 95.94 196 GLY A C 1
ATOM 1520 O O . GLY A 1 196 ? -12.393 3.980 22.857 1.00 95.94 196 GLY A O 1
ATOM 1521 N N . GLY A 1 197 ? -12.371 4.837 20.786 1.00 96.25 197 GLY A N 1
ATOM 1522 C CA . GLY A 1 197 ? -11.235 5.736 20.997 1.00 96.25 197 GLY A CA 1
ATOM 1523 C C . GLY A 1 197 ? -9.898 5.108 20.602 1.00 96.25 197 GLY A C 1
ATOM 1524 O O . GLY A 1 197 ? -9.848 4.251 19.718 1.00 96.25 197 GLY A O 1
ATOM 1525 N N . ALA A 1 198 ? -8.814 5.558 21.235 1.00 96.94 198 ALA A N 1
ATOM 1526 C CA . ALA A 1 198 ? -7.456 5.136 20.901 1.00 96.94 198 ALA A CA 1
ATOM 1527 C C . ALA A 1 198 ? -7.218 3.654 21.231 1.00 96.94 198 ALA A C 1
ATOM 1529 O O . ALA A 1 198 ? -7.384 3.225 22.369 1.00 96.94 198 ALA A O 1
ATOM 1530 N N . TYR A 1 199 ? -6.795 2.892 20.226 1.00 97.06 199 TYR A N 1
ATOM 1531 C CA . TYR A 1 199 ? -6.380 1.500 20.324 1.00 97.06 199 TYR A CA 1
ATOM 1532 C C . TYR A 1 199 ? -4.879 1.401 20.064 1.00 97.06 199 TYR A C 1
ATOM 1534 O O . TYR A 1 199 ? -4.401 1.769 18.986 1.00 97.06 199 TYR A O 1
ATOM 1542 N N . LYS A 1 200 ? -4.137 0.896 21.053 1.00 96.62 200 LYS A N 1
ATOM 1543 C CA . LYS A 1 200 ? -2.690 0.706 20.948 1.00 96.62 200 LYS A CA 1
ATOM 1544 C C . LYS A 1 200 ? -2.379 -0.545 20.132 1.00 96.62 200 LYS A C 1
ATOM 1546 O O . LYS A 1 200 ? -2.710 -1.660 20.532 1.00 96.62 200 LYS A O 1
ATOM 1551 N N . LEU A 1 201 ? -1.684 -0.351 19.021 1.00 95.69 201 LEU A N 1
ATOM 1552 C CA . LEU A 1 201 ? -1.121 -1.410 18.202 1.00 95.69 201 LEU A CA 1
ATOM 1553 C C . LEU A 1 201 ? 0.243 -1.825 18.743 1.00 95.69 201 LEU A C 1
ATOM 1555 O O . LEU A 1 201 ? 1.091 -0.994 19.064 1.00 95.69 201 LEU A O 1
ATOM 1559 N N . SER A 1 202 ? 0.468 -3.131 18.788 1.00 93.12 202 SER A N 1
ATOM 1560 C CA . SER A 1 202 ? 1.761 -3.734 19.104 1.00 93.12 202 SER A CA 1
ATOM 1561 C C . SER A 1 202 ? 2.005 -4.845 18.097 1.00 93.12 202 SER A C 1
ATOM 1563 O O . SER A 1 202 ? 1.789 -6.006 18.410 1.00 93.12 202 SER A O 1
ATOM 1565 N N . GLY A 1 203 ? 2.290 -4.502 16.844 1.00 92.56 203 GLY A N 1
ATOM 1566 C CA . GLY A 1 203 ? 2.533 -5.447 15.754 1.00 92.56 203 GLY A CA 1
ATOM 1567 C C . GLY A 1 203 ? 3.920 -6.100 15.804 1.00 92.56 203 GLY A C 1
ATOM 1568 O O . GLY A 1 203 ? 4.774 -5.674 16.582 1.00 92.56 203 GLY A O 1
ATOM 1569 N N . PRO A 1 204 ? 4.144 -7.147 14.993 1.00 92.88 204 PRO A N 1
ATOM 1570 C CA . PRO A 1 204 ? 5.454 -7.780 14.843 1.00 92.88 204 PRO A CA 1
ATOM 1571 C C . PRO A 1 204 ? 6.484 -6.840 14.195 1.00 92.88 204 PRO A C 1
ATOM 1573 O O . PRO A 1 204 ? 6.133 -5.786 13.663 1.00 92.88 204 PRO A O 1
ATOM 1576 N N . LYS A 1 205 ? 7.766 -7.222 14.248 1.00 91.31 205 LYS A N 1
ATOM 1577 C CA . LYS A 1 205 ? 8.859 -6.486 13.594 1.00 91.31 205 LYS A CA 1
ATOM 1578 C C . LYS A 1 205 ? 8.826 -6.648 12.079 1.00 91.31 205 LYS A C 1
ATOM 1580 O O . LYS A 1 205 ? 8.483 -7.718 11.584 1.00 91.31 205 LYS A O 1
ATOM 1585 N N . GLY A 1 206 ? 9.302 -5.622 11.378 1.00 90.19 206 GLY A N 1
ATOM 1586 C CA . GLY A 1 206 ? 9.544 -5.655 9.936 1.00 90.19 206 GLY A CA 1
ATOM 1587 C C . GLY A 1 206 ? 8.449 -4.986 9.108 1.00 90.19 206 GLY A C 1
ATOM 1588 O O . GLY A 1 206 ? 7.630 -4.219 9.612 1.00 90.19 206 GLY A O 1
ATOM 1589 N N . GLU A 1 207 ? 8.460 -5.272 7.807 1.00 95.19 207 GLU A N 1
ATOM 1590 C CA . GLU A 1 207 ? 7.456 -4.777 6.868 1.00 95.19 207 GLU A CA 1
ATOM 1591 C C . GLU A 1 207 ? 6.202 -5.645 6.930 1.00 95.19 207 GLU A C 1
ATOM 1593 O O . GLU A 1 207 ? 6.198 -6.796 6.487 1.00 95.19 207 GLU A O 1
ATOM 1598 N N . VAL A 1 208 ? 5.125 -5.090 7.474 1.00 97.38 208 VAL A N 1
ATOM 1599 C CA . VAL A 1 208 ? 3.900 -5.849 7.733 1.00 97.38 208 VAL A CA 1
ATOM 1600 C C . VAL A 1 208 ? 2.662 -5.056 7.355 1.00 97.38 208 VAL A C 1
ATOM 1602 O O . VAL A 1 208 ? 2.616 -3.829 7.464 1.00 97.38 208 VAL A O 1
ATOM 1605 N N . ALA A 1 209 ? 1.638 -5.771 6.912 1.00 98.31 209 ALA A N 1
ATOM 1606 C CA . ALA A 1 209 ? 0.315 -5.232 6.668 1.00 98.31 209 ALA A CA 1
ATOM 1607 C C . ALA A 1 209 ? -0.619 -5.615 7.818 1.00 98.31 209 ALA A C 1
ATOM 1609 O O . ALA A 1 209 ? -0.640 -6.755 8.274 1.00 98.31 209 ALA A O 1
ATOM 1610 N N . LEU A 1 210 ? -1.402 -4.647 8.272 1.00 98.25 210 LEU A N 1
ATOM 1611 C CA . LEU A 1 210 ? -2.454 -4.786 9.262 1.00 98.25 210 LEU A CA 1
ATOM 1612 C C . LEU A 1 210 ? -3.807 -4.713 8.562 1.00 98.25 210 LEU A C 1
ATOM 1614 O O . LEU A 1 210 ? -4.063 -3.777 7.801 1.00 98.25 210 LEU A O 1
ATOM 1618 N N . ARG A 1 211 ? -4.706 -5.633 8.905 1.00 98.31 211 ARG A N 1
ATOM 1619 C CA . ARG A 1 211 ? -6.137 -5.550 8.617 1.00 98.31 211 ARG A CA 1
ATOM 1620 C C . ARG A 1 211 ? -6.920 -5.602 9.924 1.00 98.31 211 ARG A C 1
ATOM 1622 O O . ARG A 1 211 ? -6.821 -6.555 10.687 1.00 98.31 211 ARG A O 1
ATOM 1629 N N . LEU A 1 212 ? -7.732 -4.579 10.162 1.00 98.06 212 LEU A N 1
ATOM 1630 C CA . LEU A 1 212 ? -8.699 -4.519 11.254 1.00 98.06 212 LEU A CA 1
ATOM 1631 C C . LEU A 1 212 ? -10.101 -4.509 10.662 1.00 98.06 212 LEU A C 1
ATOM 1633 O O . LEU A 1 212 ? -10.438 -3.612 9.893 1.00 98.06 212 LEU A O 1
ATOM 1637 N N . THR A 1 213 ? -10.929 -5.479 11.030 1.00 98.19 213 THR A N 1
ATOM 1638 C CA . THR A 1 213 ? -12.315 -5.578 10.557 1.00 98.19 213 THR A CA 1
ATOM 1639 C C . THR A 1 213 ? -13.255 -5.630 11.746 1.00 98.19 213 THR A C 1
ATOM 1641 O O . THR A 1 213 ? -13.083 -6.448 12.648 1.00 98.19 213 THR A O 1
ATOM 1644 N N . ARG A 1 214 ? -14.261 -4.755 11.764 1.00 97.56 214 ARG A N 1
ATOM 1645 C CA . ARG A 1 214 ? -15.300 -4.802 12.788 1.00 97.56 214 ARG A CA 1
ATOM 1646 C C . ARG A 1 214 ? -16.187 -6.007 12.517 1.00 97.56 214 ARG A C 1
ATOM 1648 O O . ARG A 1 214 ? -16.772 -6.109 11.439 1.00 97.56 214 ARG A O 1
ATOM 1655 N N . LEU A 1 215 ? -16.291 -6.896 13.493 1.00 96.19 215 LEU A N 1
ATOM 1656 C CA . LEU A 1 215 ? -17.194 -8.032 13.415 1.00 96.19 215 LEU A CA 1
ATOM 1657 C C . LEU A 1 215 ? -18.625 -7.538 13.633 1.00 96.19 215 LEU A C 1
ATOM 1659 O O . LEU A 1 215 ? -18.881 -6.670 14.477 1.00 96.19 215 LEU A O 1
ATOM 1663 N N . ALA A 1 216 ? -19.548 -8.048 12.820 1.00 84.25 216 ALA A N 1
ATOM 1664 C CA . ALA A 1 216 ? -20.966 -7.833 13.057 1.00 84.25 216 ALA A CA 1
ATOM 1665 C C . ALA A 1 216 ? -21.344 -8.454 14.412 1.00 84.25 216 ALA A C 1
ATOM 1667 O O . ALA A 1 216 ? -20.732 -9.434 14.837 1.00 84.25 216 ALA A O 1
ATOM 1668 N N . LYS A 1 217 ? -22.312 -7.834 15.092 1.00 58.41 217 LYS A N 1
ATOM 1669 C CA . LYS A 1 217 ? -22.998 -8.497 16.201 1.00 58.41 217 LYS A CA 1
ATOM 1670 C C . LYS A 1 217 ? -23.831 -9.653 15.670 1.00 58.41 217 LYS A C 1
ATOM 1672 O O . LYS A 1 217 ? -24.354 -9.493 14.543 1.00 58.41 217 LYS A O 1
#

Mean predicted aligned error: 3.98 Å

Radius of gyration: 18.48 Å; Cα contacts (8 Å, |Δi|>4): 493; chains: 1; bounding box: 47×38×56 Å

Secondary structure (DSSP, 8-state):
--S----EEEEEES--PPPSSPPTT-SEEEEES--HHHHHHTGGG-SEEEEEE--SS-S-HHHHHHHHHHHHHTT-SEE----TT--SS-TTS----TTSSS---HHHHHHHHHHHHHHHTS-GGG-EE-TTSEESPPTT-EEEEEEETTTEEEEEEESSSEEEEEEEE-SEEEEEEEEETTT--EEEEEEEEE-SEEEEEEEEESSEEEEEEEPP-

Solvent-accessible surface area (backbone atoms only — not comparable to full-atom values): 11759 Å² total; per-residue (Å²): 125,98,65,92,70,85,34,74,41,81,76,44,60,42,70,74,82,82,60,88,84,61,69,86,77,55,48,30,45,26,22,31,60,45,48,37,61,51,24,52,73,46,54,87,70,79,54,44,30,26,31,65,35,35,57,71,67,47,44,54,46,68,55,56,54,50,51,47,53,40,24,46,27,20,48,24,71,43,76,38,69,52,49,61,5,48,42,96,93,25,79,83,26,73,39,85,51,87,82,42,58,20,18,44,40,63,65,41,55,54,28,52,47,40,52,49,56,55,50,70,74,45,70,53,91,71,36,40,48,41,89,72,47,67,35,77,52,43,87,82,48,48,77,27,26,29,40,26,89,77,43,38,38,39,34,41,32,44,34,87,48,53,41,32,27,32,34,77,41,56,58,43,44,32,38,40,39,32,26,36,53,79,79,59,46,76,77,45,78,48,76,47,78,40,86,43,45,83,41,78,45,80,43,67,67,31,54,31,36,39,40,39,37,50,54,80,130

Nearest PDB structures (foldseek):
  5sv5-assembly1_A  TM=5.022E-01  e=7.434E-02  Bacillus anthracis
  7w2d-assembly4_J  TM=3.749E-01  e=7.281E-03  Xenopus laevis
  7w2h-assembly5_M  TM=3.774E-01  e=1.427E-02  Xenopus laevis
  7w2d-assembly3_G  TM=3.000E-01  e=1.187E-02  Xenopus laevis
  2y1v-assembly3_C  TM=4.824E-01  e=2.684E-01  Streptococcus pneumoniae TIGR4

Foldseek 3Di:
DPDLDAAEDEDEEADDDADPPHDPNHQEYEYEPYDLVRQQVCVVNVHAYENAEDFLPFADLVVLLVRLQSNVLSRHDYYDYDLPLDDPVRPVSDDDDRPGSGHHHPLSVVLVVLVVVVCVVDPSVQWHWDDPQWAPFDPAKDKGWTDNAQFKIKMKIAGQDWGKTKGWHDFAKKWKWKADSSPSDTPDIDIDGDNTGIDIDGHGGHTIMMMIGGDDD